Protein AF-A0A8T4N400-F1 (afdb_monomer_lite)

pLDDT: mean 84.44, std 14.69, range [33.97, 97.5]

Structure (mmCIF, N/CA/C/O back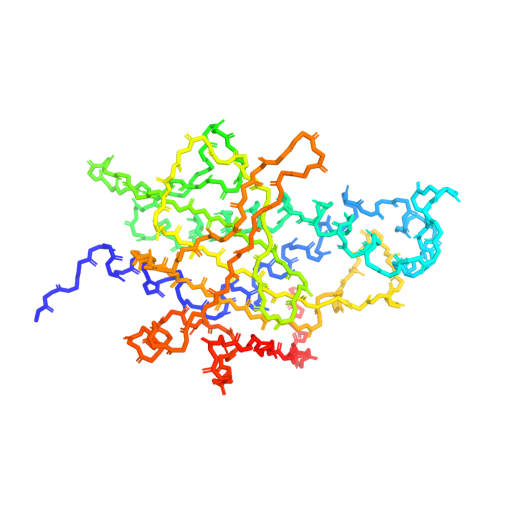bone):
data_AF-A0A8T4N400-F1
#
_entry.id   AF-A0A8T4N400-F1
#
loop_
_atom_site.group_PDB
_atom_site.id
_atom_site.type_symbol
_atom_site.label_atom_id
_atom_site.label_alt_id
_atom_site.label_comp_id
_atom_site.label_asym_id
_atom_site.label_entity_id
_atom_site.label_seq_id
_atom_site.pdbx_PDB_ins_code
_atom_site.Cartn_x
_atom_site.Cartn_y
_atom_site.Cartn_z
_atom_site.occupancy
_atom_site.B_iso_or_equiv
_atom_site.auth_seq_id
_atom_site.auth_comp_id
_atom_site.auth_asym_id
_atom_site.auth_atom_id
_atom_site.pdbx_PDB_model_num
ATOM 1 N N . MET A 1 1 ? -26.231 6.064 17.510 1.00 55.56 1 MET A N 1
ATOM 2 C CA . MET A 1 1 ? -24.873 6.508 17.914 1.00 55.56 1 MET A CA 1
ATOM 3 C C . MET A 1 1 ? -24.316 7.445 16.849 1.00 55.56 1 MET A C 1
ATOM 5 O O . MET A 1 1 ? -24.427 7.110 15.677 1.00 55.56 1 MET A O 1
ATOM 9 N N . LYS A 1 2 ? -23.764 8.610 17.221 1.00 72.75 2 LYS A N 1
ATOM 10 C CA . LYS A 1 2 ? -23.103 9.525 16.269 1.00 72.75 2 LYS A CA 1
ATOM 11 C C . LYS A 1 2 ? -21.722 8.969 15.896 1.00 72.75 2 LYS A C 1
ATOM 13 O O . LYS A 1 2 ? -20.960 8.605 16.785 1.00 72.75 2 LYS A O 1
ATOM 18 N N . THR A 1 3 ? -21.403 8.911 14.604 1.00 85.12 3 THR A N 1
ATOM 19 C CA . THR A 1 3 ? -20.089 8.470 14.105 1.00 85.12 3 THR A CA 1
ATOM 20 C C . THR A 1 3 ? -18.994 9.456 14.517 1.00 85.12 3 THR A C 1
ATOM 22 O O . THR A 1 3 ? -19.112 10.654 14.247 1.00 85.12 3 THR A O 1
ATOM 25 N N . THR A 1 4 ? -17.920 8.966 15.139 1.00 93.56 4 THR A N 1
ATOM 26 C CA . THR A 1 4 ? -16.773 9.790 15.551 1.00 93.56 4 THR A CA 1
ATOM 27 C C . THR A 1 4 ? -15.924 10.214 14.350 1.00 93.56 4 THR A C 1
ATOM 29 O O . THR A 1 4 ? -15.965 9.593 13.286 1.00 93.56 4 THR A O 1
ATOM 32 N N . LEU A 1 5 ? -15.111 11.264 14.504 1.00 94.62 5 LEU A N 1
ATOM 33 C CA . LEU A 1 5 ? -14.194 11.698 13.445 1.00 94.62 5 LEU A CA 1
ATOM 34 C C . LEU A 1 5 ? -13.166 10.606 13.094 1.00 94.62 5 LEU A C 1
ATOM 36 O O . LEU A 1 5 ? -12.948 10.349 11.913 1.00 94.62 5 LEU A O 1
ATOM 40 N N . LYS A 1 6 ? -12.634 9.882 14.094 1.00 93.38 6 LYS A N 1
ATOM 41 C CA . LYS A 1 6 ? -11.774 8.697 13.887 1.00 93.38 6 LYS A CA 1
ATOM 42 C C . LYS A 1 6 ? -12.460 7.648 13.007 1.00 93.38 6 LYS A C 1
ATOM 44 O O . LYS A 1 6 ? -11.849 7.136 12.075 1.00 93.38 6 LYS A O 1
ATOM 49 N N . GLN A 1 7 ? -13.739 7.359 13.253 1.00 93.75 7 GLN A N 1
ATOM 50 C CA . GLN A 1 7 ? -14.499 6.413 12.431 1.00 93.75 7 GLN A CA 1
ATOM 51 C C . GLN A 1 7 ? -14.678 6.912 10.991 1.00 93.75 7 GLN A C 1
ATOM 53 O O . GLN A 1 7 ? -14.525 6.125 10.062 1.00 93.75 7 GLN A O 1
ATOM 58 N N . LYS A 1 8 ? -14.946 8.209 10.785 1.00 95.81 8 LYS A N 1
ATOM 59 C CA . LYS A 1 8 ? -15.040 8.797 9.436 1.00 95.81 8 LYS A CA 1
ATOM 60 C C . LYS A 1 8 ? -13.713 8.708 8.678 1.00 95.81 8 LYS A C 1
ATOM 62 O O . LYS A 1 8 ? -13.717 8.330 7.513 1.00 95.81 8 LYS A O 1
ATOM 67 N N . VAL A 1 9 ? -12.591 8.990 9.344 1.00 96.38 9 VAL A N 1
ATOM 68 C CA . VAL A 1 9 ? -11.245 8.825 8.771 1.00 96.38 9 VAL A CA 1
ATOM 69 C C . VAL A 1 9 ? -11.012 7.377 8.339 1.00 96.38 9 VAL A C 1
ATOM 71 O O . VAL A 1 9 ? -10.641 7.137 7.195 1.00 96.38 9 VAL A O 1
ATOM 74 N N . LEU A 1 10 ? -11.299 6.404 9.210 1.00 95.50 10 LEU A N 1
ATOM 75 C CA . LEU A 1 10 ? -11.146 4.983 8.882 1.00 95.50 10 LEU A CA 1
ATOM 76 C C . LEU A 1 10 ? -12.019 4.551 7.698 1.00 95.50 10 LEU A C 1
ATOM 78 O O . LEU A 1 10 ? -11.579 3.733 6.897 1.00 95.50 10 LEU A O 1
ATOM 82 N N . VAL A 1 11 ? -13.238 5.086 7.572 1.00 95.38 11 VAL A N 1
ATOM 83 C CA . VAL A 1 11 ? -14.109 4.821 6.414 1.00 95.38 11 VAL A CA 1
ATOM 84 C C . VAL A 1 11 ? -13.458 5.305 5.122 1.00 95.38 11 VAL A C 1
ATOM 86 O O . VAL A 1 11 ? -13.447 4.565 4.145 1.00 95.38 11 VAL A O 1
ATOM 89 N N . GLU A 1 12 ? -12.884 6.508 5.115 1.00 96.25 12 GLU A N 1
ATOM 90 C CA . GLU A 1 12 ? -12.183 7.047 3.945 1.00 96.25 12 GLU A CA 1
ATOM 91 C C . GLU A 1 12 ? -10.924 6.243 3.609 1.00 96.25 12 GLU A C 1
ATOM 93 O O . GLU A 1 12 ? -10.731 5.858 2.461 1.00 96.25 12 GLU A O 1
ATOM 98 N N . MET A 1 13 ? -10.113 5.903 4.613 1.00 96.44 13 MET A N 1
ATOM 99 C CA . MET A 1 13 ? -8.928 5.062 4.421 1.00 96.44 13 MET A CA 1
ATOM 100 C C . MET A 1 13 ? -9.282 3.660 3.921 1.00 96.44 13 MET A C 1
ATOM 102 O O . MET A 1 13 ? -8.476 3.029 3.259 1.00 96.44 13 MET A O 1
ATOM 106 N N . ARG A 1 14 ? -10.479 3.142 4.218 1.00 96.88 14 ARG A N 1
ATOM 107 C CA . ARG A 1 14 ? -10.922 1.796 3.815 1.00 96.88 14 ARG A CA 1
ATOM 108 C C . ARG A 1 14 ? -11.652 1.759 2.475 1.00 96.88 14 ARG A C 1
ATOM 110 O O . ARG A 1 14 ? -12.257 0.740 2.148 1.00 96.88 14 ARG A O 1
ATOM 117 N N . LYS A 1 15 ? -11.592 2.830 1.688 1.00 96.06 15 LYS A N 1
ATOM 118 C CA . LYS A 1 15 ? -12.165 2.877 0.342 1.00 96.06 15 LYS A CA 1
ATOM 119 C C . LYS A 1 15 ? -11.293 2.124 -0.666 1.00 96.06 15 LYS A C 1
ATOM 121 O O . LYS A 1 15 ? -10.150 2.521 -0.896 1.00 96.06 15 LYS A O 1
ATOM 126 N N . PRO A 1 16 ? -11.787 1.054 -1.314 1.00 95.69 16 PRO A N 1
ATOM 127 C CA . PRO A 1 16 ? -10.996 0.311 -2.296 1.00 95.69 16 PRO A CA 1
ATOM 128 C C . PRO A 1 16 ? -10.539 1.156 -3.497 1.00 95.69 16 PRO A C 1
ATOM 130 O O . PRO A 1 16 ? -9.479 0.897 -4.071 1.00 95.69 16 PRO A O 1
ATOM 133 N N . GLU A 1 17 ? -11.316 2.160 -3.896 1.00 94.69 17 GLU A N 1
ATOM 134 C CA . GLU A 1 17 ? -11.032 3.057 -5.019 1.00 94.69 17 GLU A CA 1
ATOM 135 C C . GLU A 1 17 ? -9.792 3.931 -4.791 1.00 94.69 17 GLU A C 1
ATOM 137 O O . GLU A 1 17 ? -9.034 4.148 -5.741 1.00 94.69 17 GLU A O 1
ATOM 142 N N . VAL A 1 18 ? -9.521 4.328 -3.539 1.00 95.88 18 VAL A N 1
ATOM 143 C CA . VAL A 1 18 ? -8.305 5.064 -3.150 1.00 95.88 18 VAL A CA 1
ATOM 144 C C . VAL A 1 18 ? -7.074 4.301 -3.626 1.00 95.88 18 VAL A C 1
ATOM 146 O O . VAL A 1 18 ? -6.203 4.850 -4.294 1.00 95.88 18 VAL A O 1
ATOM 149 N N . TYR A 1 19 ? -7.028 2.995 -3.373 1.00 96.69 19 TYR A N 1
ATOM 150 C CA . TYR A 1 19 ? -5.856 2.198 -3.715 1.00 96.69 19 TYR A CA 1
ATOM 151 C C . TYR A 1 19 ? -5.879 1.678 -5.152 1.00 96.69 19 TYR A C 1
ATOM 153 O O . TYR A 1 19 ? -4.885 1.786 -5.867 1.00 96.69 19 TYR A O 1
ATOM 161 N N . THR A 1 20 ? -7.005 1.101 -5.589 1.00 93.50 20 THR A N 1
ATOM 162 C CA . THR A 1 20 ? -7.095 0.439 -6.905 1.00 93.50 20 THR A CA 1
ATOM 163 C C . THR A 1 20 ? -6.998 1.404 -8.080 1.00 93.50 20 THR A C 1
ATOM 165 O O . THR A 1 20 ? -6.569 0.991 -9.160 1.00 93.50 20 THR A O 1
ATOM 168 N N . ARG A 1 21 ? -7.388 2.669 -7.883 1.00 90.69 21 ARG A N 1
ATOM 169 C CA . ARG A 1 21 ? -7.365 3.694 -8.924 1.00 90.69 21 ARG A CA 1
ATOM 170 C C . ARG A 1 21 ? -6.292 4.736 -8.661 1.00 90.69 21 ARG A C 1
ATOM 172 O O . ARG A 1 21 ? -5.504 5.006 -9.552 1.00 90.69 21 ARG A O 1
ATOM 179 N N . GLU A 1 22 ? -6.250 5.332 -7.478 1.00 95.69 22 GLU A N 1
ATOM 180 C CA . GLU A 1 22 ? -5.460 6.553 -7.279 1.00 95.69 22 GLU A CA 1
ATOM 181 C C . GLU A 1 22 ? -4.017 6.244 -6.868 1.00 95.69 22 GLU A C 1
ATOM 183 O O . GLU A 1 22 ? -3.096 6.647 -7.579 1.00 95.69 22 GLU A O 1
ATOM 188 N N . VAL A 1 23 ? -3.808 5.435 -5.823 1.00 96.75 23 VAL A N 1
ATOM 189 C CA . VAL A 1 23 ? -2.459 5.033 -5.377 1.00 96.75 23 VAL A CA 1
ATOM 190 C C . VAL A 1 23 ? -1.723 4.254 -6.470 1.00 96.75 23 VAL A C 1
ATOM 192 O O . VAL A 1 23 ? -0.591 4.599 -6.796 1.00 96.75 23 VAL A O 1
ATOM 195 N N . ILE A 1 24 ? -2.350 3.248 -7.100 1.00 95.25 24 ILE A N 1
ATOM 196 C CA . ILE A 1 24 ? -1.692 2.511 -8.196 1.00 95.25 24 ILE A CA 1
ATOM 197 C C . ILE A 1 24 ? -1.300 3.455 -9.340 1.00 95.25 24 ILE A C 1
ATOM 199 O O . ILE A 1 24 ? -0.173 3.380 -9.824 1.00 95.25 24 ILE A O 1
ATOM 203 N N . ASN A 1 25 ? -2.197 4.347 -9.779 1.00 93.88 25 ASN A N 1
ATOM 204 C CA . ASN A 1 25 ? -1.877 5.263 -10.876 1.00 93.88 25 ASN A CA 1
ATOM 205 C C . ASN A 1 25 ? -0.740 6.219 -10.497 1.00 93.88 25 ASN A C 1
ATOM 207 O O . ASN A 1 25 ? 0.098 6.529 -11.342 1.00 93.88 25 ASN A O 1
ATOM 211 N N . TYR A 1 26 ? -0.695 6.670 -9.241 1.00 95.06 26 TYR A N 1
ATOM 212 C CA . TYR A 1 26 ? 0.402 7.478 -8.722 1.00 95.06 26 TYR A CA 1
ATOM 213 C C . TYR A 1 26 ? 1.734 6.725 -8.822 1.00 95.06 26 TYR A C 1
ATOM 215 O O . TYR A 1 26 ? 2.701 7.282 -9.344 1.00 95.06 26 TYR A O 1
ATOM 223 N N . VAL A 1 27 ? 1.771 5.471 -8.357 1.00 95.25 27 VAL A N 1
ATOM 224 C CA . VAL A 1 27 ? 2.966 4.613 -8.390 1.00 95.25 27 VAL A CA 1
ATOM 225 C C . VAL A 1 27 ? 3.412 4.369 -9.831 1.00 95.25 27 VAL A C 1
ATOM 227 O O . VAL A 1 27 ? 4.567 4.615 -10.163 1.00 95.25 27 VAL A O 1
ATOM 230 N N . GLU A 1 28 ? 2.505 3.952 -10.717 1.00 94.88 28 GLU A N 1
ATOM 231 C CA . GLU A 1 28 ? 2.842 3.614 -12.107 1.00 94.88 28 GLU A CA 1
ATOM 232 C C . GLU A 1 28 ? 3.367 4.809 -12.908 1.00 94.88 28 GLU A C 1
ATOM 234 O O . GLU A 1 28 ? 4.318 4.667 -13.678 1.00 94.88 28 GLU A O 1
ATOM 239 N N . ARG A 1 29 ? 2.798 6.004 -12.699 1.00 94.12 29 ARG A N 1
ATOM 240 C CA . ARG A 1 29 ? 3.277 7.246 -13.333 1.00 94.12 29 ARG A CA 1
ATOM 241 C C . ARG A 1 29 ? 4.685 7.635 -12.889 1.00 94.12 29 ARG A C 1
ATOM 243 O O . ARG A 1 29 ? 5.367 8.353 -13.610 1.00 94.12 29 ARG A O 1
ATOM 250 N N . ARG A 1 30 ? 5.117 7.173 -11.715 1.00 94.06 30 ARG A N 1
ATOM 251 C CA . ARG A 1 30 ? 6.403 7.524 -11.099 1.00 94.06 30 ARG A CA 1
ATOM 252 C C . ARG A 1 30 ? 7.442 6.410 -11.147 1.00 94.06 30 ARG A C 1
ATOM 254 O O . ARG A 1 30 ? 8.562 6.614 -10.691 1.00 94.06 30 ARG A O 1
ATOM 261 N N . LEU A 1 31 ? 7.126 5.279 -11.779 1.00 94.00 31 LEU A N 1
ATOM 262 C CA . LEU A 1 31 ? 8.103 4.224 -12.055 1.00 94.00 31 LEU A CA 1
ATOM 263 C C . LEU A 1 31 ? 9.394 4.724 -12.725 1.00 94.00 31 LEU A C 1
ATOM 265 O O . LEU A 1 31 ? 10.446 4.206 -12.354 1.00 94.00 31 LEU A O 1
ATOM 269 N N . PRO A 1 32 ? 9.384 5.734 -13.623 1.00 94.12 32 PRO A N 1
ATOM 270 C CA . PRO A 1 32 ? 10.624 6.240 -14.205 1.00 94.12 32 PRO A CA 1
ATOM 271 C C . PRO A 1 32 ? 11.618 6.831 -13.197 1.00 94.12 32 PRO A C 1
ATOM 273 O O . PRO A 1 32 ? 12.816 6.769 -13.446 1.00 94.12 32 PRO A O 1
ATOM 276 N N . TYR A 1 33 ? 11.165 7.342 -12.045 1.00 90.75 33 TYR A N 1
ATOM 277 C CA . TYR A 1 33 ? 12.075 7.830 -10.997 1.00 90.75 33 TYR A CA 1
ATOM 278 C C . TYR A 1 33 ? 12.870 6.699 -10.341 1.00 90.75 33 TYR A C 1
ATOM 280 O O . TYR A 1 33 ? 13.987 6.903 -9.881 1.00 90.75 33 TYR A O 1
ATOM 288 N N . VAL A 1 34 ? 12.300 5.495 -10.320 1.00 89.62 34 VAL A N 1
ATOM 289 C CA . VAL A 1 34 ? 12.902 4.323 -9.680 1.00 89.62 34 VAL A CA 1
ATOM 290 C C . VAL A 1 34 ? 13.644 3.442 -10.683 1.00 89.62 34 VAL A C 1
ATOM 292 O O . VAL A 1 34 ? 14.704 2.896 -10.375 1.00 89.62 34 VAL A O 1
ATOM 295 N N . PHE A 1 35 ? 13.098 3.316 -11.890 1.00 91.25 35 PHE A N 1
ATOM 296 C CA . PHE A 1 35 ? 13.580 2.437 -12.952 1.00 91.25 35 PHE A CA 1
ATOM 297 C C . PHE A 1 35 ? 13.989 3.226 -14.202 1.00 91.25 35 PHE A C 1
ATOM 299 O O . PHE A 1 35 ? 13.743 2.785 -15.324 1.00 91.25 35 PHE A O 1
ATOM 306 N N . GLY A 1 36 ? 14.616 4.393 -14.021 1.00 91.69 36 GLY A N 1
ATOM 307 C CA . GLY A 1 36 ? 14.990 5.296 -15.116 1.00 91.69 36 GLY A CA 1
ATOM 308 C C . GLY A 1 36 ? 15.838 4.624 -16.196 1.00 91.69 36 GLY A C 1
ATOM 309 O O . GLY A 1 36 ? 15.509 4.721 -17.373 1.00 91.69 36 GLY A O 1
ATOM 310 N N . VAL A 1 37 ? 16.846 3.838 -15.802 1.00 90.81 37 VAL A N 1
ATOM 311 C CA . VAL A 1 37 ? 17.689 3.074 -16.744 1.00 90.81 37 VAL A CA 1
ATOM 312 C C . VAL A 1 37 ? 16.866 2.065 -17.549 1.00 90.81 37 VAL A C 1
ATOM 314 O O . VAL A 1 37 ? 17.030 1.951 -18.760 1.00 90.81 37 VAL A O 1
ATOM 317 N N . ALA A 1 38 ? 15.941 1.348 -16.902 1.00 92.12 38 ALA A N 1
ATOM 318 C CA . ALA A 1 38 ? 15.071 0.416 -17.613 1.00 92.12 38 ALA A CA 1
ATOM 319 C C . ALA A 1 38 ? 14.130 1.153 -18.582 1.00 92.12 38 ALA A C 1
ATOM 321 O O . ALA A 1 38 ? 13.887 0.662 -19.679 1.00 92.12 38 ALA A O 1
ATOM 322 N N . CYS A 1 39 ? 13.653 2.348 -18.214 1.00 94.44 39 CYS A N 1
ATOM 323 C CA . CYS A 1 39 ? 12.832 3.193 -19.083 1.00 94.44 39 CYS A CA 1
ATOM 324 C C . CYS A 1 39 ? 13.611 3.716 -20.297 1.00 94.44 39 CYS A C 1
ATOM 326 O O . CYS A 1 39 ? 13.074 3.736 -21.402 1.00 94.44 39 CYS A O 1
ATOM 328 N N . GLU A 1 40 ? 14.867 4.118 -20.105 1.00 94.94 40 GLU A N 1
ATOM 329 C CA . GLU A 1 40 ? 15.754 4.591 -21.171 1.00 94.94 40 GLU A CA 1
ATOM 330 C C . GLU A 1 40 ? 16.057 3.490 -22.185 1.00 94.94 40 GLU A C 1
ATOM 332 O O . GLU A 1 40 ? 15.998 3.712 -23.393 1.00 94.94 40 GLU A O 1
ATOM 337 N N . LYS A 1 41 ? 16.338 2.280 -21.698 1.00 94.12 41 LYS A N 1
ATOM 338 C CA . LYS A 1 41 ? 16.682 1.133 -22.544 1.00 94.12 41 LYS A CA 1
ATOM 339 C C . LYS A 1 41 ? 15.467 0.360 -23.061 1.00 94.12 41 LYS A C 1
ATOM 341 O O . LYS A 1 41 ? 15.640 -0.626 -23.774 1.00 94.12 41 LYS A O 1
ATOM 346 N N . ASN A 1 42 ? 14.249 0.790 -22.719 1.00 95.06 42 ASN A N 1
ATOM 347 C CA . ASN A 1 42 ? 13.008 0.067 -22.998 1.00 95.06 42 ASN A CA 1
ATOM 348 C C . ASN A 1 42 ? 13.099 -1.411 -22.569 1.00 95.06 42 ASN A C 1
ATOM 350 O O . ASN A 1 42 ? 12.823 -2.345 -23.333 1.00 95.06 42 ASN A O 1
ATOM 354 N N . TRP A 1 43 ? 13.564 -1.618 -21.340 1.00 94.44 43 TRP A N 1
ATOM 355 C CA . TRP A 1 43 ? 13.729 -2.919 -20.710 1.00 94.44 43 TRP A CA 1
ATOM 356 C C . TRP A 1 43 ? 12.560 -3.236 -19.787 1.00 94.44 43 TRP A C 1
ATOM 358 O O . TRP A 1 43 ? 11.923 -2.365 -19.193 1.00 94.44 43 TRP A O 1
ATOM 368 N N . SER A 1 44 ? 12.283 -4.524 -19.667 1.00 93.06 44 SER A N 1
ATOM 369 C CA . SER A 1 44 ? 11.459 -5.082 -18.611 1.00 93.06 44 SER A CA 1
ATOM 370 C C . SER A 1 44 ? 12.280 -5.311 -17.346 1.00 93.06 44 SER A C 1
ATOM 372 O O . SER A 1 44 ? 13.509 -5.305 -17.363 1.00 93.06 44 SER A O 1
ATOM 374 N N . ILE A 1 45 ? 11.604 -5.569 -16.230 1.00 88.56 45 ILE A N 1
ATOM 375 C CA . ILE A 1 45 ? 12.273 -5.896 -14.963 1.00 88.56 45 ILE A CA 1
ATOM 376 C C . ILE A 1 45 ? 13.090 -7.190 -15.061 1.00 88.56 45 ILE A C 1
ATOM 378 O O . ILE A 1 45 ? 14.092 -7.326 -14.368 1.00 88.56 45 ILE A O 1
ATOM 382 N N . ASN A 1 46 ? 12.677 -8.143 -15.901 1.00 87.19 46 ASN A N 1
ATOM 383 C CA . ASN A 1 46 ? 13.455 -9.362 -16.124 1.00 87.19 46 ASN A CA 1
ATOM 384 C C . ASN A 1 46 ? 14.753 -9.104 -16.905 1.00 87.19 46 ASN A C 1
ATOM 386 O O . ASN A 1 46 ? 15.737 -9.801 -16.674 1.00 87.19 46 ASN A O 1
ATOM 390 N N . GLU A 1 47 ? 14.764 -8.103 -17.787 1.00 87.69 47 GLU A N 1
ATOM 391 C CA . GLU A 1 47 ? 15.952 -7.695 -18.554 1.00 87.69 47 GLU A CA 1
ATOM 392 C C . GLU A 1 47 ? 16.834 -6.711 -17.783 1.00 87.69 47 GLU A C 1
ATOM 394 O O . GLU A 1 47 ? 18.029 -6.608 -18.039 1.00 87.69 47 GLU A O 1
ATOM 399 N N . TRP A 1 48 ? 16.257 -5.985 -16.827 1.00 84.81 48 TRP A N 1
ATOM 400 C CA . TRP A 1 48 ? 16.989 -5.046 -15.999 1.00 84.81 48 TRP A CA 1
ATOM 401 C C . TRP A 1 48 ? 17.915 -5.787 -15.024 1.00 84.81 48 TRP A C 1
ATOM 403 O O . TRP A 1 48 ? 17.470 -6.444 -14.079 1.00 84.81 48 TRP A O 1
ATOM 413 N N . GLN A 1 49 ? 19.221 -5.658 -15.259 1.00 75.06 49 GLN A N 1
ATOM 414 C CA . GLN A 1 49 ? 20.276 -6.153 -14.380 1.00 75.06 49 GLN A CA 1
ATOM 415 C C . GLN A 1 49 ? 20.933 -4.965 -13.664 1.00 75.06 49 GLN A C 1
ATOM 417 O O . GLN A 1 49 ? 21.664 -4.204 -14.295 1.00 75.06 49 GLN A O 1
ATOM 422 N N . PRO A 1 50 ? 20.642 -4.751 -12.370 1.00 67.62 50 PRO A N 1
ATOM 423 C CA . PRO A 1 50 ? 21.187 -3.616 -11.631 1.00 67.62 50 PRO A CA 1
ATOM 424 C C . PRO A 1 50 ? 22.683 -3.756 -11.327 1.00 67.62 50 PRO A C 1
ATOM 426 O O . PRO A 1 50 ? 23.337 -2.739 -11.125 1.00 67.62 50 PRO A O 1
ATOM 429 N N . ASP A 1 51 ? 23.205 -4.985 -11.289 1.00 62.16 51 ASP A N 1
ATOM 430 C CA . ASP A 1 51 ? 24.619 -5.299 -11.077 1.00 62.16 51 ASP A CA 1
ATOM 431 C C . ASP A 1 51 ? 24.909 -6.719 -11.616 1.00 62.16 51 ASP A C 1
ATOM 433 O O . ASP A 1 51 ? 24.071 -7.617 -11.499 1.00 62.16 51 ASP A O 1
ATOM 437 N N . LEU A 1 52 ? 26.090 -6.901 -12.216 1.00 58.03 52 LEU A N 1
ATOM 438 C CA . LEU A 1 52 ? 26.623 -8.153 -12.766 1.00 58.03 52 LEU A CA 1
ATOM 439 C C . LEU A 1 52 ? 26.751 -9.267 -11.708 1.00 58.03 52 LEU A C 1
ATOM 441 O O . LEU A 1 52 ? 26.773 -10.445 -12.057 1.00 58.03 52 LEU A O 1
ATOM 445 N N . THR A 1 53 ? 26.836 -8.908 -10.422 1.00 56.28 53 THR A N 1
ATOM 446 C CA . THR A 1 53 ? 26.973 -9.854 -9.298 1.00 56.28 53 THR A CA 1
ATOM 447 C C . THR A 1 53 ? 25.643 -10.433 -8.808 1.00 56.28 53 THR A C 1
ATOM 449 O O . THR A 1 53 ? 25.619 -11.492 -8.173 1.00 56.28 53 THR A O 1
ATOM 452 N N . PHE A 1 54 ? 24.518 -9.789 -9.134 1.00 56.31 54 PHE A N 1
ATOM 453 C CA . PHE A 1 54 ? 23.181 -10.312 -8.866 1.00 56.31 54 PHE A CA 1
ATOM 454 C C . PHE A 1 54 ? 22.863 -11.362 -9.927 1.00 56.31 54 PHE A C 1
ATOM 456 O O . PHE A 1 54 ? 22.162 -11.091 -10.904 1.00 56.31 54 PHE A O 1
ATOM 463 N N . GLY A 1 55 ? 23.387 -12.576 -9.739 1.00 51.50 55 GLY A N 1
ATOM 464 C CA . GLY A 1 55 ? 22.997 -13.736 -10.537 1.00 51.50 55 GLY A CA 1
ATOM 465 C C . GLY A 1 55 ? 21.469 -13.880 -10.618 1.00 51.50 55 GLY A C 1
ATOM 466 O O . GLY A 1 55 ? 20.721 -13.226 -9.890 1.00 51.50 55 GLY A O 1
ATOM 467 N N . ASP A 1 56 ? 20.969 -14.754 -11.492 1.00 57.03 56 ASP A N 1
ATOM 468 C CA . ASP A 1 56 ? 19.542 -14.882 -11.853 1.00 57.03 56 ASP A CA 1
ATOM 469 C C . ASP A 1 56 ? 18.563 -15.317 -10.730 1.00 57.03 56 ASP A C 1
ATOM 471 O O . ASP A 1 56 ? 17.448 -15.792 -10.962 1.00 57.03 56 ASP A O 1
ATOM 475 N N . GLN A 1 57 ? 18.921 -15.105 -9.468 1.00 65.94 57 GLN A N 1
ATOM 476 C CA . GLN A 1 57 ? 18.116 -15.382 -8.297 1.00 65.94 57 GLN A CA 1
ATOM 477 C C . GLN A 1 57 ? 16.913 -14.431 -8.201 1.00 65.94 57 GLN A C 1
ATOM 479 O O . GLN A 1 57 ? 16.964 -13.319 -7.666 1.00 65.94 57 GLN A O 1
ATOM 484 N N . LYS A 1 58 ? 15.761 -14.930 -8.656 1.00 67.94 58 LYS A N 1
ATOM 485 C CA . LYS A 1 58 ? 14.438 -14.288 -8.557 1.00 67.94 58 LYS A CA 1
ATOM 486 C C . LYS A 1 58 ? 14.135 -13.702 -7.167 1.00 67.94 58 LYS A C 1
ATOM 488 O O . LYS A 1 58 ? 13.493 -12.653 -7.079 1.00 67.94 58 LYS A O 1
ATOM 493 N N . GLY A 1 59 ? 14.585 -14.356 -6.092 1.00 67.25 59 GLY A N 1
ATOM 494 C CA . GLY A 1 59 ? 14.404 -13.895 -4.710 1.00 67.25 59 GLY A CA 1
ATOM 495 C C . GLY A 1 59 ? 15.082 -12.550 -4.436 1.00 67.25 59 GLY A C 1
ATOM 496 O O . GLY A 1 59 ? 14.410 -11.600 -4.039 1.00 67.25 59 GLY A O 1
ATOM 497 N N . GLN A 1 60 ? 16.376 -12.432 -4.745 1.00 67.19 60 GLN A N 1
ATOM 498 C CA . GLN A 1 60 ? 17.150 -11.200 -4.553 1.00 67.19 60 GLN A CA 1
ATOM 499 C C . GLN A 1 60 ? 16.607 -10.048 -5.406 1.00 67.19 60 GLN A C 1
ATOM 501 O O . GLN A 1 60 ? 16.386 -8.950 -4.892 1.00 67.19 60 GLN A O 1
ATOM 506 N N . LYS A 1 61 ? 16.264 -10.319 -6.678 1.00 72.38 61 LYS A N 1
ATOM 507 C CA . LYS A 1 61 ? 15.605 -9.332 -7.552 1.00 72.38 61 LYS A CA 1
ATOM 508 C C . LYS A 1 61 ? 14.290 -8.826 -6.932 1.00 72.38 61 LYS A C 1
ATOM 510 O O . LYS A 1 61 ? 14.003 -7.637 -6.981 1.00 72.38 61 LYS A O 1
ATOM 515 N N . THR A 1 62 ? 13.496 -9.700 -6.306 1.00 76.06 62 THR A N 1
ATOM 516 C CA . THR A 1 62 ? 12.219 -9.323 -5.658 1.00 76.06 62 THR A CA 1
ATOM 517 C C . THR A 1 62 ? 12.412 -8.407 -4.452 1.00 76.06 62 THR A C 1
ATOM 519 O O . THR A 1 62 ? 11.672 -7.431 -4.309 1.00 76.06 62 THR A O 1
ATOM 522 N N . VAL A 1 63 ? 13.404 -8.692 -3.607 1.00 75.00 63 VAL A N 1
ATOM 523 C CA . VAL A 1 63 ? 13.746 -7.835 -2.463 1.00 75.00 63 VAL A CA 1
ATOM 524 C C . VAL A 1 63 ? 14.191 -6.462 -2.955 1.00 75.00 63 VAL A C 1
ATOM 526 O O . VAL A 1 63 ? 13.638 -5.455 -2.520 1.00 75.00 63 VAL A O 1
ATOM 529 N N . LEU A 1 64 ? 15.100 -6.417 -3.932 1.00 77.31 64 LEU A N 1
ATOM 530 C CA . LEU A 1 64 ? 15.606 -5.164 -4.490 1.00 77.31 64 LEU A CA 1
ATOM 531 C C . LEU A 1 64 ? 14.496 -4.295 -5.093 1.00 77.31 64 LEU A C 1
ATOM 533 O O . LEU A 1 64 ? 14.455 -3.095 -4.841 1.00 77.31 64 LEU A O 1
ATOM 537 N N . ILE A 1 65 ? 13.583 -4.891 -5.865 1.00 81.81 65 ILE A N 1
ATOM 538 C CA . ILE A 1 65 ? 12.426 -4.180 -6.429 1.00 81.81 65 ILE A CA 1
ATOM 539 C C . ILE A 1 65 ? 11.542 -3.632 -5.308 1.00 81.81 65 ILE A C 1
ATOM 541 O O . ILE A 1 65 ? 11.107 -2.489 -5.379 1.00 81.81 65 ILE A O 1
ATOM 545 N N . THR A 1 66 ? 11.285 -4.436 -4.274 1.00 80.81 66 THR A N 1
ATOM 546 C CA . THR A 1 66 ? 10.436 -4.028 -3.148 1.00 80.81 66 THR A CA 1
ATOM 547 C C . THR A 1 66 ? 11.035 -2.832 -2.415 1.0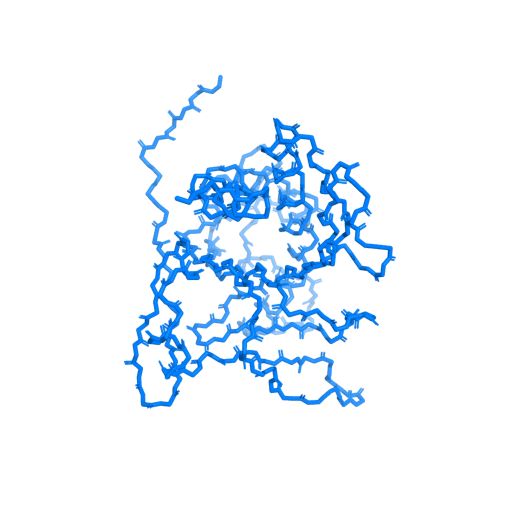0 80.81 66 THR A C 1
ATOM 549 O O . THR A 1 66 ? 10.314 -1.872 -2.172 1.00 80.81 66 THR A O 1
ATOM 552 N N . VAL A 1 67 ? 12.345 -2.851 -2.142 1.00 78.38 67 VAL A N 1
ATOM 553 C CA . VAL A 1 67 ? 13.062 -1.710 -1.554 1.00 78.38 67 VAL A CA 1
ATOM 554 C C . VAL A 1 67 ? 12.984 -0.505 -2.489 1.00 78.38 67 VAL A C 1
ATOM 556 O O . VAL A 1 67 ? 12.526 0.557 -2.107 1.00 78.38 67 VAL A O 1
ATOM 559 N N . ARG A 1 68 ? 13.320 -0.653 -3.765 1.00 82.50 68 ARG A N 1
ATOM 560 C CA . ARG A 1 68 ? 13.286 0.476 -4.704 1.00 82.50 68 ARG A CA 1
ATOM 561 C C . ARG A 1 68 ? 11.907 1.121 -4.875 1.00 82.50 68 ARG A C 1
ATOM 563 O O . ARG A 1 68 ? 11.822 2.289 -5.228 1.00 82.50 68 ARG A O 1
ATOM 570 N N . MET A 1 69 ? 10.834 0.372 -4.644 1.00 87.12 69 MET A N 1
ATOM 571 C CA . MET A 1 69 ? 9.464 0.866 -4.752 1.00 87.12 69 MET A CA 1
ATOM 572 C C . MET A 1 69 ? 8.862 1.352 -3.429 1.00 87.12 69 MET A C 1
ATOM 574 O O . MET A 1 69 ? 7.741 1.861 -3.468 1.00 87.12 69 MET A O 1
ATOM 578 N N . PHE A 1 70 ? 9.534 1.177 -2.284 1.00 85.69 70 PHE A N 1
ATOM 579 C CA . PHE A 1 70 ? 8.926 1.452 -0.977 1.00 85.69 70 PHE A CA 1
ATOM 580 C C . PHE A 1 70 ? 8.518 2.933 -0.868 1.00 85.69 70 PHE A C 1
ATOM 582 O O . PHE A 1 70 ? 7.336 3.213 -0.671 1.00 85.69 70 PHE A O 1
ATOM 589 N N . ASP A 1 71 ? 9.441 3.854 -1.170 1.00 84.50 71 ASP A N 1
ATOM 590 C CA . ASP A 1 71 ? 9.206 5.305 -1.126 1.00 84.50 71 ASP A CA 1
ATOM 591 C C . ASP A 1 71 ? 8.056 5.735 -2.043 1.00 84.50 71 ASP A C 1
ATOM 593 O O . ASP A 1 71 ? 7.265 6.615 -1.702 1.00 84.50 71 ASP A O 1
ATOM 597 N N . LEU A 1 72 ? 7.930 5.100 -3.218 1.00 90.19 72 LEU A N 1
AT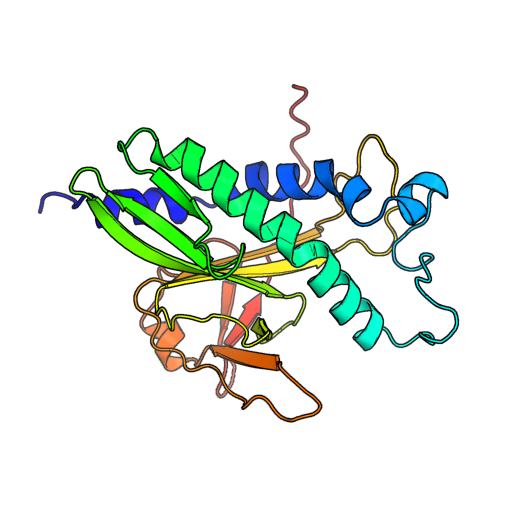OM 598 C CA . LEU A 1 72 ? 6.858 5.409 -4.165 1.00 90.19 72 LEU A CA 1
ATOM 599 C C . LEU A 1 72 ? 5.488 5.042 -3.607 1.00 90.19 72 LEU A C 1
ATOM 601 O O . LEU A 1 72 ? 4.541 5.807 -3.773 1.00 90.19 72 LEU A O 1
ATOM 605 N N . TRP A 1 73 ? 5.365 3.866 -2.992 1.00 92.69 73 TRP A N 1
ATOM 606 C CA . TRP A 1 73 ? 4.112 3.438 -2.378 1.00 92.69 73 TRP A CA 1
ATOM 607 C C . TRP A 1 73 ? 3.754 4.306 -1.179 1.00 92.69 73 TRP A C 1
ATOM 609 O O . TRP A 1 73 ? 2.598 4.704 -1.050 1.00 92.69 73 TRP A O 1
ATOM 619 N N . GLU A 1 74 ? 4.727 4.599 -0.322 1.00 91.12 74 GLU A N 1
ATOM 620 C CA . GLU A 1 74 ? 4.518 5.395 0.886 1.00 91.12 74 GLU A CA 1
ATOM 621 C C . GLU A 1 74 ? 4.087 6.820 0.539 1.00 91.12 74 GLU A C 1
ATOM 623 O O . GLU A 1 74 ? 3.016 7.261 0.964 1.00 91.12 74 GLU A O 1
ATOM 628 N N . SER A 1 75 ? 4.830 7.479 -0.355 1.00 91.62 75 SER A N 1
ATOM 629 C CA . SER A 1 75 ? 4.484 8.808 -0.870 1.00 91.62 75 SER A CA 1
ATOM 630 C C . SER A 1 75 ? 3.108 8.816 -1.539 1.00 91.62 75 SER A C 1
ATOM 632 O O . SER A 1 75 ? 2.297 9.707 -1.292 1.00 91.62 75 SER A O 1
ATOM 634 N N . ALA A 1 76 ? 2.797 7.795 -2.349 1.00 95.31 76 ALA A N 1
ATOM 635 C CA . ALA A 1 76 ? 1.499 7.690 -3.012 1.00 95.31 76 ALA A CA 1
ATOM 636 C C . ALA A 1 76 ? 0.339 7.589 -2.015 1.00 95.31 76 ALA A C 1
ATOM 638 O O . ALA A 1 76 ? -0.692 8.232 -2.196 1.00 95.31 76 ALA A O 1
ATOM 639 N N . VAL A 1 77 ? 0.478 6.767 -0.974 1.00 96.19 77 VAL A N 1
ATOM 640 C CA . VAL A 1 77 ? -0.567 6.603 0.041 1.00 96.19 77 VAL A CA 1
ATOM 641 C C . VAL A 1 77 ? -0.749 7.893 0.834 1.00 96.19 77 VAL A C 1
ATOM 643 O O . VAL A 1 77 ? -1.889 8.313 1.020 1.00 96.19 77 VAL A O 1
ATOM 646 N N . ILE A 1 78 ? 0.342 8.533 1.262 1.00 94.62 78 ILE A N 1
ATOM 647 C CA . ILE A 1 78 ? 0.297 9.788 2.024 1.00 94.62 78 ILE A CA 1
ATOM 648 C C . ILE A 1 78 ? -0.395 10.885 1.215 1.00 94.62 78 ILE A C 1
ATOM 650 O O . ILE A 1 78 ? -1.382 11.452 1.686 1.00 94.62 78 ILE A O 1
ATOM 654 N N . ASP A 1 79 ? 0.057 11.135 -0.016 1.00 95.50 79 ASP A N 1
ATOM 655 C CA . ASP A 1 79 ? -0.480 12.206 -0.858 1.00 95.50 79 ASP A CA 1
ATOM 656 C C . ASP A 1 79 ? -1.970 12.011 -1.152 1.00 95.50 79 ASP A C 1
ATOM 658 O O . ASP A 1 79 ? -2.764 12.950 -1.034 1.00 95.50 79 ASP A O 1
ATOM 662 N N . ILE A 1 80 ? -2.371 10.788 -1.519 1.00 97.44 80 ILE A N 1
ATOM 663 C CA . ILE A 1 80 ? -3.769 10.491 -1.836 1.00 97.44 80 ILE A CA 1
ATOM 664 C C . ILE A 1 80 ? -4.633 10.566 -0.573 1.00 97.44 80 ILE A C 1
ATOM 666 O O . ILE A 1 80 ? -5.678 11.215 -0.591 1.00 97.44 80 ILE A O 1
ATOM 670 N N . LEU A 1 81 ? -4.216 9.974 0.550 1.00 96.75 81 LEU A N 1
ATOM 671 C CA . LEU A 1 81 ? -5.002 10.061 1.784 1.00 96.75 81 LEU A CA 1
ATOM 672 C C . LEU A 1 81 ? -5.125 11.502 2.284 1.00 96.75 81 LEU A C 1
ATOM 674 O O . LEU A 1 81 ? -6.208 11.882 2.724 1.00 96.75 81 LEU A O 1
ATOM 678 N N . ASN A 1 82 ? -4.079 12.324 2.164 1.00 96.56 82 ASN A N 1
ATOM 679 C CA . ASN A 1 82 ? -4.145 13.739 2.524 1.00 96.56 82 ASN A CA 1
ATOM 680 C C . ASN A 1 82 ? -5.238 14.469 1.724 1.00 96.56 82 ASN A C 1
ATOM 682 O O . ASN A 1 82 ? -6.044 15.205 2.290 1.00 96.56 82 ASN A O 1
ATOM 686 N N . GLN A 1 83 ? -5.334 14.209 0.415 1.00 96.50 83 GLN A N 1
ATOM 687 C CA . GLN A 1 83 ? -6.383 14.785 -0.436 1.00 96.50 83 GLN A CA 1
ATOM 688 C C . GLN A 1 83 ? -7.788 14.345 -0.003 1.00 96.50 83 GLN A C 1
ATOM 690 O O . GLN A 1 83 ? -8.688 15.180 0.117 1.00 96.50 83 GLN A O 1
ATOM 695 N N . HIS A 1 84 ? -7.981 13.052 0.276 1.00 96.00 84 HIS A N 1
ATOM 696 C CA . HIS A 1 84 ? -9.284 12.508 0.686 1.00 96.00 84 HIS A CA 1
ATOM 697 C C . HIS A 1 84 ? -9.713 12.970 2.080 1.00 96.00 84 HIS A C 1
ATOM 699 O O . HIS A 1 84 ? -10.903 13.199 2.313 1.00 96.00 84 HIS A O 1
ATOM 705 N N . LEU A 1 85 ? -8.764 13.116 3.006 1.00 97.00 85 LEU A N 1
ATOM 706 C CA . LEU A 1 85 ? -9.024 13.472 4.401 1.00 97.00 85 LEU A CA 1
ATOM 707 C C . LEU A 1 85 ? -9.098 14.985 4.640 1.00 97.00 85 LEU A C 1
ATOM 709 O O . LEU A 1 85 ? -9.722 15.407 5.618 1.00 97.00 85 LEU A O 1
ATOM 713 N N . LYS A 1 86 ? -8.611 15.811 3.705 1.00 95.88 86 LYS A N 1
ATOM 714 C CA . LYS A 1 86 ? -8.734 17.277 3.761 1.00 95.88 86 LYS A CA 1
ATOM 715 C C . LYS A 1 86 ? -10.178 17.751 3.943 1.00 95.88 86 LYS A C 1
ATOM 717 O O . LYS A 1 86 ? -10.419 18.696 4.686 1.00 95.88 86 LYS A O 1
ATOM 722 N N . LYS A 1 87 ? -11.161 17.064 3.345 1.00 94.56 87 LYS A N 1
ATOM 723 C CA . LYS A 1 87 ? -12.600 17.379 3.503 1.00 94.56 87 LYS A CA 1
ATOM 724 C C . LYS A 1 87 ? -13.126 17.207 4.936 1.00 94.56 87 LYS A C 1
ATOM 726 O O . LYS A 1 87 ? -14.216 17.669 5.254 1.00 94.56 87 LYS A O 1
ATOM 731 N N . LEU A 1 88 ? -12.378 16.498 5.781 1.00 96.00 88 LEU A N 1
ATOM 732 C CA . LEU A 1 88 ? -12.658 16.303 7.202 1.00 96.00 88 LEU A CA 1
ATOM 733 C C . LEU A 1 88 ? -11.814 17.235 8.090 1.00 96.00 88 LEU A C 1
ATOM 735 O O . LEU A 1 88 ? -11.823 17.064 9.307 1.00 96.00 88 LEU A O 1
ATOM 739 N N . ASN A 1 89 ? -11.082 18.189 7.500 1.00 96.69 89 ASN A N 1
ATOM 740 C CA . ASN A 1 89 ? -10.065 19.009 8.167 1.00 96.69 89 ASN A CA 1
ATOM 741 C C . ASN A 1 89 ? -8.984 18.166 8.868 1.00 96.69 89 ASN A C 1
ATOM 743 O O . ASN A 1 89 ? -8.442 18.564 9.897 1.00 96.69 89 ASN A O 1
ATOM 747 N N . VAL A 1 90 ? -8.697 16.985 8.317 1.00 97.50 90 VAL A N 1
ATOM 748 C CA . VAL A 1 90 ? -7.661 16.071 8.799 1.00 97.50 90 VAL A CA 1
ATOM 749 C C . VAL A 1 90 ? -6.469 16.152 7.855 1.00 97.50 90 VAL A C 1
ATOM 751 O O . VAL A 1 90 ? -6.641 16.113 6.637 1.00 97.50 90 VAL A O 1
ATOM 754 N N . ILE A 1 91 ? -5.274 16.270 8.428 1.00 96.50 91 ILE A N 1
ATOM 755 C CA . ILE A 1 91 ? -4.011 16.358 7.689 1.00 96.50 91 ILE A CA 1
ATOM 756 C C . ILE A 1 91 ? -3.311 15.004 7.760 1.00 96.50 91 ILE A C 1
ATOM 758 O O . ILE A 1 91 ? -3.302 14.370 8.817 1.00 96.50 91 ILE A O 1
ATOM 762 N N . VAL A 1 92 ? -2.725 14.578 6.642 1.00 95.00 92 VAL A N 1
ATOM 763 C CA . VAL A 1 92 ? -1.827 13.422 6.589 1.00 95.00 92 VAL A CA 1
ATOM 764 C C . VAL A 1 92 ? -0.439 13.899 6.196 1.00 95.00 92 VAL A C 1
ATOM 766 O O . VAL A 1 92 ? -0.281 14.534 5.155 1.00 95.00 92 VAL A O 1
ATOM 769 N N . GLU A 1 93 ? 0.554 13.585 7.018 1.00 92.00 93 GLU A N 1
ATOM 770 C CA . GLU A 1 93 ? 1.953 13.950 6.783 1.00 92.00 93 GLU A CA 1
ATOM 771 C C . GLU A 1 93 ? 2.892 12.797 7.162 1.00 92.00 93 GLU A C 1
ATOM 773 O O . GLU A 1 93 ? 2.544 12.008 8.048 1.00 92.00 93 GLU A O 1
ATOM 778 N N . PRO A 1 94 ? 4.074 12.683 6.534 1.00 88.31 94 PRO A N 1
ATOM 779 C CA . PRO A 1 94 ? 5.093 11.745 6.987 1.00 88.31 94 PRO A CA 1
ATOM 780 C C . PRO A 1 94 ? 5.565 12.097 8.407 1.00 88.31 94 PRO A C 1
ATOM 782 O O . PRO A 1 94 ? 5.644 13.266 8.798 1.00 88.31 94 PRO A O 1
ATOM 785 N N . SER A 1 95 ? 5.901 11.080 9.197 1.00 81.31 95 SER A N 1
ATOM 786 C CA . SER A 1 95 ? 6.667 11.267 10.426 1.00 81.31 95 SER A CA 1
ATOM 787 C C . SER A 1 95 ? 8.097 11.648 10.060 1.00 81.31 95 SER A C 1
ATOM 789 O O . SER A 1 95 ? 8.627 11.222 9.040 1.00 81.31 95 SER A O 1
ATOM 791 N N . HIS A 1 96 ? 8.750 12.440 10.907 1.00 68.75 96 HIS A N 1
ATOM 792 C CA . HIS A 1 96 ? 10.136 12.856 10.668 1.00 68.75 96 HIS A CA 1
ATOM 793 C C . HIS A 1 96 ? 11.122 11.674 10.750 1.00 68.75 96 HIS A C 1
ATOM 795 O O . HIS A 1 96 ? 12.263 11.796 10.318 1.00 68.75 96 HIS A O 1
ATOM 801 N N . ASP A 1 97 ? 10.669 10.539 11.289 1.00 65.25 97 ASP A N 1
ATOM 802 C CA . ASP A 1 97 ? 11.477 9.347 11.542 1.00 65.25 97 ASP A CA 1
ATOM 803 C C . ASP A 1 97 ? 11.685 8.476 10.289 1.00 65.25 97 ASP A C 1
ATOM 805 O O . ASP A 1 97 ? 12.742 7.868 10.132 1.00 65.25 97 ASP A O 1
ATOM 809 N N . ALA A 1 98 ? 10.686 8.403 9.402 1.00 66.00 98 ALA A N 1
ATOM 810 C CA . ALA A 1 98 ? 10.716 7.649 8.148 1.00 66.00 98 ALA A CA 1
ATOM 811 C C . ALA A 1 98 ? 9.526 8.050 7.260 1.00 66.00 98 ALA A C 1
ATOM 813 O O . ALA A 1 98 ? 8.442 8.314 7.777 1.00 66.00 98 ALA A O 1
ATOM 814 N N . ILE A 1 99 ? 9.691 8.017 5.931 1.00 67.06 99 ILE A N 1
ATOM 815 C CA . ILE A 1 99 ? 8.606 8.317 4.971 1.00 67.06 99 ILE A CA 1
ATOM 816 C C . ILE A 1 99 ? 7.416 7.355 5.155 1.00 67.06 99 ILE A C 1
ATOM 818 O O . ILE A 1 99 ? 6.266 7.771 5.032 1.00 67.06 99 ILE A O 1
ATOM 822 N N . GLY A 1 100 ? 7.678 6.095 5.511 1.00 70.31 100 GLY A N 1
ATOM 823 C CA . GLY A 1 100 ? 6.653 5.070 5.725 1.00 70.31 100 GLY A CA 1
ATOM 824 C C . GLY A 1 100 ? 5.866 5.190 7.021 1.00 70.31 100 GLY A C 1
ATOM 825 O O . GLY A 1 100 ? 4.795 4.588 7.137 1.00 70.31 100 GLY A O 1
ATOM 826 N N . ASP A 1 101 ? 6.354 5.989 7.966 1.00 83.75 101 ASP A N 1
ATOM 827 C CA . ASP A 1 101 ? 5.609 6.365 9.157 1.00 83.75 101 ASP A CA 1
ATOM 828 C C . ASP A 1 101 ? 4.797 7.620 8.813 1.00 83.75 101 ASP A C 1
ATOM 830 O O . ASP A 1 101 ? 5.329 8.579 8.266 1.00 83.75 101 ASP A O 1
ATOM 834 N N . LEU A 1 102 ? 3.503 7.654 9.129 1.00 88.75 102 LEU A N 1
ATOM 835 C CA . LEU A 1 102 ? 2.651 8.815 8.857 1.00 88.75 102 LEU A CA 1
ATOM 836 C C . LEU A 1 102 ? 1.813 9.208 10.072 1.00 88.75 102 LEU A C 1
ATOM 838 O O . LEU A 1 102 ? 1.335 8.377 10.852 1.00 88.75 102 LEU A O 1
ATOM 842 N N . ASN A 1 103 ? 1.605 10.511 10.209 1.00 92.31 103 ASN A N 1
ATOM 843 C CA . ASN A 1 103 ? 0.733 11.109 11.200 1.00 92.31 103 ASN A CA 1
ATOM 844 C C . ASN A 1 103 ? -0.587 11.504 10.542 1.00 92.31 103 ASN A C 1
ATOM 846 O O . ASN A 1 103 ? -0.614 12.280 9.589 1.00 92.31 103 ASN A O 1
ATOM 850 N N . ILE A 1 104 ? -1.689 11.013 11.102 1.00 94.50 104 ILE A N 1
ATOM 851 C CA . ILE A 1 104 ? -3.023 11.556 10.855 1.00 94.50 104 ILE A CA 1
ATOM 852 C C . ILE A 1 104 ? -3.317 12.560 11.965 1.00 94.50 104 ILE A C 1
ATOM 854 O O . ILE A 1 104 ? -3.420 12.180 13.134 1.00 94.50 104 ILE A O 1
ATOM 858 N N . ILE A 1 105 ? -3.439 13.833 11.604 1.00 96.06 105 ILE A N 1
ATOM 859 C CA . ILE A 1 105 ? -3.596 14.946 12.540 1.00 96.06 105 ILE A CA 1
ATOM 860 C C . ILE A 1 105 ? -5.028 15.460 12.476 1.00 96.06 105 ILE A C 1
ATOM 862 O O . ILE A 1 105 ? -5.509 15.888 11.424 1.00 96.06 105 ILE A O 1
ATOM 866 N N . PHE A 1 106 ? -5.705 15.424 13.618 1.00 96.31 106 PHE A N 1
ATOM 867 C CA . PHE A 1 106 ? -7.075 15.895 13.768 1.00 96.31 106 PHE A CA 1
ATOM 868 C C . PHE A 1 106 ? -7.140 17.413 14.023 1.00 96.31 106 PHE A C 1
ATOM 870 O O . PHE A 1 106 ? -6.137 18.021 14.412 1.00 96.31 106 PHE A O 1
ATOM 877 N N . PRO A 1 107 ? -8.316 18.051 13.846 1.00 95.75 107 PRO A N 1
ATOM 878 C CA . PRO A 1 107 ? -8.491 19.484 14.100 1.00 95.75 107 PRO A CA 1
ATOM 879 C C . PRO A 1 107 ? -8.107 19.920 15.519 1.00 95.75 107 PRO A C 1
ATOM 881 O O . PRO A 1 107 ? -7.586 21.016 15.709 1.00 95.75 107 PRO A O 1
ATOM 884 N N . ASP A 1 108 ? -8.312 19.041 16.501 1.00 94.69 108 ASP A N 1
ATOM 885 C CA . ASP A 1 108 ? -7.937 19.234 17.906 1.00 94.69 108 ASP A CA 1
ATOM 886 C C . ASP A 1 108 ? -6.435 19.015 18.181 1.00 94.69 108 ASP A C 1
ATOM 888 O O . ASP A 1 108 ? -6.010 19.007 19.333 1.00 94.69 108 ASP A O 1
ATOM 892 N N . LYS A 1 109 ? -5.628 18.842 17.125 1.00 93.38 109 LYS A N 1
ATOM 893 C CA . LYS A 1 109 ? -4.182 18.574 17.152 1.00 93.38 109 LYS A CA 1
ATOM 894 C C . LYS A 1 109 ? -3.788 17.214 17.728 1.00 93.38 109 LYS A C 1
ATOM 896 O O . LYS A 1 109 ? -2.592 16.927 17.812 1.00 93.38 109 LYS A O 1
ATOM 901 N N . THR A 1 110 ? -4.746 16.346 18.049 1.00 93.94 110 THR A N 1
ATOM 902 C CA . THR A 1 110 ? -4.432 14.955 18.383 1.00 93.94 110 THR A CA 1
ATOM 903 C C . THR A 1 110 ? -3.873 14.231 17.157 1.00 93.94 110 THR A C 1
ATOM 905 O O . THR A 1 110 ? -4.217 14.537 16.010 1.00 93.94 110 THR A O 1
ATOM 908 N N . LYS A 1 111 ? -2.963 13.280 17.397 1.00 92.00 111 LYS A N 1
ATOM 909 C CA . LYS A 1 111 ? -2.262 12.533 16.347 1.00 92.00 111 LYS A CA 1
ATOM 910 C C . LYS A 1 111 ? -2.571 11.048 16.448 1.00 92.00 111 LYS A C 1
ATOM 912 O O . LYS A 1 111 ? -2.507 10.467 17.529 1.00 92.00 111 LYS A O 1
ATOM 917 N N . MET A 1 112 ? -2.833 10.423 15.309 1.00 91.44 112 MET A N 1
ATOM 918 C CA . MET A 1 112 ? -2.866 8.972 15.170 1.00 91.44 112 MET A CA 1
ATOM 919 C C . MET A 1 112 ? -1.724 8.541 14.259 1.00 91.44 112 MET A C 1
ATOM 921 O O . MET A 1 112 ? -1.695 8.905 13.085 1.00 91.44 112 MET A O 1
ATOM 925 N N . LYS A 1 113 ? -0.789 7.771 14.817 1.00 91.50 113 LYS A N 1
ATOM 926 C CA . LYS A 1 113 ? 0.362 7.234 14.087 1.00 91.50 113 LYS A CA 1
ATOM 927 C C . LYS A 1 113 ? -0.030 5.987 13.310 1.00 91.50 113 LYS A C 1
ATOM 929 O O . LYS A 1 113 ? -0.730 5.133 13.863 1.00 91.50 113 LYS A O 1
ATOM 934 N N . TRP A 1 114 ? 0.442 5.897 12.076 1.00 92.19 114 TRP A N 1
ATOM 935 C CA . TRP A 1 114 ? 0.293 4.748 11.194 1.00 92.19 114 TRP A CA 1
ATOM 936 C C . TRP A 1 114 ? 1.621 4.419 10.528 1.00 92.19 114 TRP A C 1
ATOM 938 O O . TRP A 1 114 ? 2.445 5.303 10.324 1.00 92.19 114 TRP A O 1
ATOM 948 N N . GLU A 1 115 ? 1.781 3.163 10.138 1.00 90.00 115 GLU A N 1
ATOM 949 C CA . GLU A 1 115 ? 2.935 2.690 9.380 1.00 90.00 115 GLU A CA 1
ATOM 950 C C . GLU A 1 115 ? 2.458 1.989 8.102 1.00 90.00 115 GLU A C 1
ATOM 952 O O . GLU A 1 115 ? 1.543 1.154 8.115 1.00 90.00 115 GLU A O 1
ATOM 957 N N . ILE A 1 116 ? 3.059 2.344 6.971 1.00 90.19 116 ILE A N 1
ATOM 958 C CA . ILE A 1 116 ? 2.816 1.699 5.684 1.00 90.19 116 ILE A CA 1
ATOM 959 C C . ILE A 1 116 ? 3.859 0.602 5.501 1.00 90.19 116 ILE A C 1
ATOM 961 O O . ILE A 1 116 ? 5.054 0.821 5.662 1.00 90.19 116 ILE A O 1
ATOM 965 N N . LYS A 1 117 ? 3.417 -0.601 5.130 1.00 88.19 117 LYS A N 1
ATOM 966 C CA . LYS A 1 117 ? 4.320 -1.692 4.745 1.00 88.19 117 LYS A CA 1
ATOM 967 C C . LYS A 1 117 ? 3.902 -2.275 3.417 1.00 88.19 117 LYS A C 1
ATOM 969 O O . LYS A 1 117 ? 2.734 -2.599 3.208 1.00 88.19 117 LYS A O 1
ATOM 974 N N . THR A 1 118 ? 4.875 -2.467 2.536 1.00 89.75 118 THR A N 1
ATOM 975 C CA . THR A 1 118 ? 4.652 -3.043 1.211 1.00 89.75 118 THR A CA 1
ATOM 976 C C . THR A 1 118 ? 5.394 -4.369 1.072 1.00 89.75 118 THR A C 1
ATOM 978 O O . THR A 1 118 ? 6.468 -4.560 1.638 1.00 89.75 118 THR A O 1
ATOM 981 N N . SER A 1 119 ? 4.816 -5.333 0.358 1.00 89.31 119 SER A N 1
ATOM 982 C CA . SER A 1 119 ? 5.460 -6.628 0.122 1.00 89.31 119 SER A CA 1
ATOM 983 C C . SER A 1 119 ? 4.969 -7.291 -1.164 1.00 89.31 119 SER A C 1
ATOM 985 O O . SER A 1 119 ? 3.849 -7.060 -1.618 1.00 89.31 119 SER A O 1
ATOM 987 N N . GLN A 1 120 ? 5.813 -8.154 -1.727 1.00 88.50 120 GLN A N 1
ATOM 988 C CA . GLN A 1 120 ? 5.482 -9.055 -2.836 1.00 88.50 120 GLN A CA 1
ATOM 989 C C . GLN A 1 120 ? 5.436 -10.533 -2.395 1.00 88.50 120 GLN A C 1
ATOM 991 O O . GLN A 1 120 ? 5.335 -11.421 -3.239 1.00 88.50 120 GLN A O 1
ATOM 996 N N . ALA A 1 121 ? 5.535 -10.821 -1.089 1.00 84.12 121 ALA A N 1
ATOM 997 C CA . ALA A 1 121 ? 5.451 -12.182 -0.551 1.00 84.12 121 ALA A CA 1
ATOM 998 C C . ALA A 1 121 ? 3.997 -12.694 -0.519 1.00 84.12 121 ALA A C 1
ATOM 1000 O O . ALA A 1 121 ? 3.056 -11.909 -0.423 1.00 84.12 121 ALA A O 1
ATOM 1001 N N . ASP A 1 122 ? 3.794 -14.010 -0.607 1.00 78.19 122 ASP A N 1
ATOM 1002 C CA . ASP A 1 122 ? 2.454 -14.605 -0.778 1.00 78.19 122 ASP A CA 1
ATOM 1003 C C . ASP A 1 122 ? 1.688 -14.841 0.539 1.00 78.19 122 ASP A C 1
ATOM 1005 O O . ASP A 1 122 ? 0.458 -14.940 0.550 1.00 78.19 122 ASP A O 1
ATOM 1009 N N . ASP A 1 123 ? 2.392 -14.967 1.663 1.00 81.44 123 ASP A N 1
ATOM 1010 C CA . ASP A 1 123 ? 1.824 -15.364 2.961 1.00 81.44 123 ASP A CA 1
ATOM 1011 C C . ASP A 1 123 ? 2.228 -14.435 4.113 1.00 81.44 123 ASP A C 1
ATOM 1013 O O . ASP A 1 123 ? 1.977 -14.732 5.283 1.00 81.44 123 ASP A O 1
ATOM 1017 N N . SER A 1 124 ? 2.898 -13.331 3.798 1.00 84.31 124 SER A N 1
ATOM 1018 C CA . SER A 1 124 ? 3.503 -12.469 4.799 1.00 84.31 124 SER A CA 1
ATOM 1019 C C . SER A 1 124 ? 3.712 -11.048 4.296 1.00 84.31 124 SER A C 1
ATOM 1021 O O . SER A 1 124 ? 3.705 -10.773 3.095 1.00 84.31 124 SER A O 1
ATOM 1023 N N . PHE A 1 125 ? 3.901 -10.139 5.249 1.00 84.12 125 PHE A N 1
ATOM 1024 C CA . PHE A 1 125 ? 4.502 -8.838 4.996 1.00 84.12 125 PHE A CA 1
ATOM 1025 C C . PHE A 1 125 ? 5.909 -8.848 5.561 1.00 84.12 125 PHE A C 1
ATOM 1027 O O . PHE A 1 125 ? 6.131 -9.286 6.686 1.00 84.12 125 PHE A O 1
ATOM 1034 N N . THR A 1 126 ? 6.851 -8.361 4.775 1.00 75.44 126 THR A N 1
ATOM 1035 C CA . THR A 1 126 ? 8.250 -8.203 5.162 1.00 75.44 126 THR A CA 1
ATOM 1036 C C . THR A 1 126 ? 8.535 -6.718 5.274 1.00 75.44 126 THR A C 1
ATOM 1038 O O . THR A 1 126 ? 8.196 -5.976 4.355 1.00 75.44 126 THR A O 1
ATOM 1041 N N . GLY A 1 127 ? 9.148 -6.280 6.366 1.00 64.75 127 GLY A N 1
ATOM 1042 C CA . GLY A 1 127 ? 9.486 -4.875 6.569 1.00 64.75 127 GLY A CA 1
ATOM 1043 C C . GLY A 1 127 ? 10.866 -4.725 7.184 1.00 64.75 127 GLY A C 1
ATOM 1044 O O . GLY A 1 127 ? 11.278 -5.547 8.005 1.00 64.75 127 GLY A O 1
ATOM 1045 N N . ALA A 1 128 ? 11.576 -3.670 6.794 1.00 57.38 128 ALA A N 1
ATOM 1046 C CA . ALA A 1 128 ? 12.748 -3.239 7.537 1.00 57.38 128 ALA A CA 1
ATOM 1047 C C . ALA A 1 128 ? 12.304 -2.719 8.915 1.00 57.38 128 ALA A C 1
ATOM 1049 O O . ALA A 1 128 ? 11.251 -2.085 9.041 1.00 57.38 128 ALA A O 1
ATOM 1050 N N . THR A 1 129 ? 13.103 -3.003 9.942 1.00 53.75 129 THR A N 1
ATOM 1051 C CA . THR A 1 129 ? 12.785 -2.717 11.357 1.00 53.75 129 THR A CA 1
ATOM 1052 C C . THR A 1 129 ? 13.054 -1.254 11.750 1.00 53.75 129 THR A C 1
ATOM 1054 O O . THR A 1 129 ? 13.149 -0.938 12.928 1.00 53.75 129 THR A O 1
ATOM 1057 N N . HIS A 1 130 ? 13.204 -0.348 10.781 1.00 50.44 130 HIS A N 1
ATOM 1058 C CA . HIS A 1 130 ? 13.676 1.022 11.008 1.00 50.44 130 HIS A CA 1
ATOM 1059 C C . HIS A 1 130 ? 12.578 2.022 11.419 1.00 50.44 130 HIS A C 1
ATOM 1061 O O . HIS A 1 130 ? 12.755 3.214 11.204 1.00 50.44 130 HIS A O 1
ATOM 1067 N N . SER A 1 131 ? 11.469 1.582 12.030 1.00 51.16 131 SER A N 1
ATOM 1068 C CA . SER A 1 131 ? 10.553 2.540 12.668 1.00 51.16 131 SER A CA 1
ATOM 1069 C C . SER A 1 131 ? 11.090 2.917 14.049 1.00 51.16 131 SER A C 1
ATOM 1071 O O . SER A 1 131 ? 11.270 2.060 14.920 1.00 51.16 131 SER A O 1
ATOM 1073 N N . ALA A 1 132 ? 11.346 4.210 14.255 1.00 46.59 132 ALA A N 1
ATOM 1074 C CA . ALA A 1 132 ? 11.795 4.748 15.538 1.00 46.59 132 ALA A CA 1
ATOM 1075 C C . ALA A 1 132 ? 10.676 4.759 16.597 1.00 46.59 132 ALA A C 1
ATOM 1077 O O . ALA A 1 132 ? 10.958 4.856 17.793 1.00 46.59 132 ALA A O 1
ATOM 1078 N N . SER A 1 133 ? 9.402 4.621 16.195 1.00 55.03 133 SER A N 1
ATOM 1079 C CA . SER A 1 133 ? 8.277 4.605 17.130 1.00 55.03 133 SER A CA 1
ATOM 1080 C C . SER A 1 133 ? 7.287 3.481 16.826 1.00 55.03 133 SER A C 1
ATOM 1082 O O . SER A 1 133 ? 6.549 3.523 15.850 1.00 55.03 133 SER A O 1
ATOM 1084 N N . LYS A 1 134 ? 7.233 2.474 17.711 1.00 68.19 134 LYS A N 1
ATOM 1085 C CA . LYS A 1 134 ? 6.258 1.377 17.617 1.00 68.19 134 LYS A CA 1
ATOM 1086 C C . LYS A 1 134 ? 4.838 1.949 17.532 1.00 68.19 134 LYS A C 1
ATOM 1088 O O . LYS A 1 134 ? 4.387 2.607 18.470 1.00 68.19 134 LYS A O 1
ATOM 1093 N N . CYS A 1 135 ? 4.132 1.674 16.439 1.00 79.25 135 CYS A N 1
ATOM 1094 C CA . CYS A 1 135 ? 2.709 1.964 16.301 1.00 79.25 135 CYS A CA 1
ATOM 1095 C C . CYS A 1 135 ? 1.916 0.661 16.123 1.00 79.25 135 CYS A C 1
ATOM 1097 O O . CYS A 1 135 ? 2.475 -0.377 15.784 1.00 79.25 135 CYS A O 1
ATOM 1099 N N . ASN A 1 136 ? 0.608 0.714 16.381 1.00 86.94 136 ASN A N 1
ATOM 1100 C CA . ASN A 1 136 ? -0.287 -0.434 16.211 1.00 86.94 136 ASN A CA 1
ATOM 1101 C C . ASN A 1 136 ? -1.225 -0.262 15.009 1.00 86.94 136 ASN A C 1
ATOM 1103 O O . ASN A 1 136 ? -2.082 -1.110 14.795 1.00 86.94 136 ASN A O 1
ATOM 1107 N N . ASN A 1 137 ? -1.105 0.818 14.233 1.00 91.88 137 ASN A N 1
ATOM 1108 C CA . ASN A 1 137 ? -1.976 1.050 13.084 1.00 91.88 137 ASN A CA 1
ATOM 1109 C C . ASN A 1 137 ? -1.186 0.885 11.791 1.00 91.88 137 ASN A C 1
ATOM 1111 O O . ASN A 1 137 ? -0.165 1.538 11.601 1.00 91.88 137 ASN A O 1
ATOM 1115 N N . TYR A 1 138 ? -1.671 0.034 10.896 1.00 92.44 138 TYR A N 1
ATOM 1116 C CA . TYR A 1 138 ? -0.926 -0.368 9.712 1.00 92.44 138 TYR A CA 1
ATOM 1117 C C . TYR A 1 138 ? -1.747 -0.254 8.434 1.00 92.44 138 TYR A C 1
ATOM 1119 O O . TYR A 1 138 ? -2.897 -0.696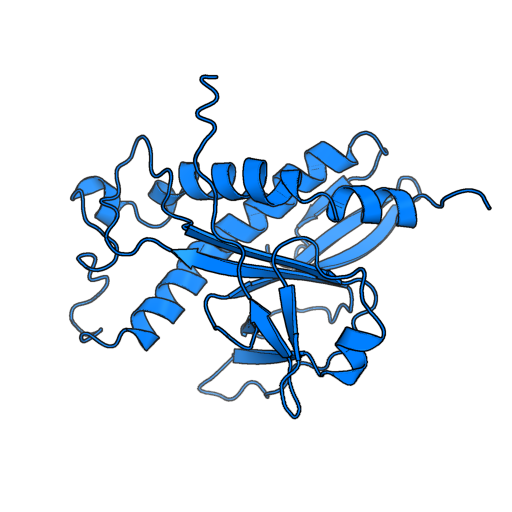 8.375 1.00 92.44 138 TYR A O 1
ATOM 1127 N N . ILE A 1 139 ? -1.119 0.267 7.382 1.00 94.44 139 ILE A N 1
ATOM 1128 C CA . ILE A 1 139 ? -1.579 0.106 6.002 1.00 94.44 139 ILE A CA 1
ATOM 1129 C C . ILE A 1 139 ? -0.653 -0.912 5.339 1.00 94.44 139 ILE A C 1
ATOM 1131 O O . ILE A 1 139 ? 0.496 -0.621 5.015 1.00 94.44 139 ILE A O 1
ATOM 1135 N N . LEU A 1 140 ? -1.151 -2.130 5.149 1.00 93.88 140 LEU A N 1
ATOM 1136 C CA . LEU A 1 140 ? -0.382 -3.230 4.581 1.00 93.88 140 LEU A CA 1
ATOM 1137 C C . LEU A 1 140 ? -0.773 -3.424 3.118 1.00 93.88 140 LEU A C 1
ATOM 1139 O O . LEU A 1 140 ? -1.934 -3.694 2.806 1.00 93.88 140 LEU A O 1
ATOM 1143 N N . ILE A 1 141 ? 0.200 -3.318 2.221 1.00 94.56 141 ILE A N 1
ATOM 1144 C CA . ILE A 1 141 ? 0.011 -3.405 0.776 1.00 94.56 141 ILE A CA 1
ATOM 1145 C C . ILE A 1 141 ? 0.783 -4.608 0.250 1.00 94.56 141 ILE A C 1
ATOM 1147 O O . ILE A 1 141 ? 2.007 -4.671 0.324 1.00 94.56 141 ILE A O 1
ATOM 1151 N N . ASN A 1 142 ? 0.069 -5.581 -0.303 1.00 94.19 142 ASN A N 1
ATOM 1152 C CA . ASN A 1 142 ? 0.669 -6.749 -0.929 1.00 94.19 142 ASN A CA 1
ATOM 1153 C C . ASN A 1 142 ? 0.389 -6.717 -2.432 1.00 94.19 142 ASN A C 1
ATOM 1155 O O . ASN A 1 142 ? -0.769 -6.600 -2.828 1.00 94.19 142 ASN A O 1
ATOM 1159 N N . TYR A 1 143 ? 1.410 -6.797 -3.277 1.00 94.25 143 TYR A N 1
ATOM 1160 C CA . TYR A 1 143 ? 1.239 -6.566 -4.713 1.00 94.25 143 TYR A CA 1
ATOM 1161 C C . TYR A 1 143 ? 2.038 -7.540 -5.575 1.00 94.25 143 TYR A C 1
ATOM 1163 O O . TYR A 1 143 ? 3.000 -8.159 -5.128 1.00 94.25 143 TYR A O 1
ATOM 1171 N N . ALA A 1 144 ? 1.617 -7.671 -6.831 1.00 93.19 144 ALA A N 1
ATOM 1172 C CA . ALA A 1 144 ? 2.347 -8.388 -7.867 1.00 93.19 144 ALA A CA 1
ATOM 1173 C C . ALA A 1 144 ? 2.603 -7.465 -9.058 1.00 93.19 144 ALA A C 1
ATOM 1175 O O . ALA A 1 144 ? 1.760 -6.632 -9.408 1.00 93.19 144 ALA A O 1
ATOM 1176 N N . ILE A 1 145 ? 3.748 -7.649 -9.713 1.00 93.12 145 ILE A N 1
ATOM 1177 C CA . ILE A 1 145 ? 4.167 -6.830 -10.853 1.00 93.12 145 ILE A CA 1
ATOM 1178 C C . ILE A 1 145 ? 4.247 -7.633 -12.152 1.00 93.12 145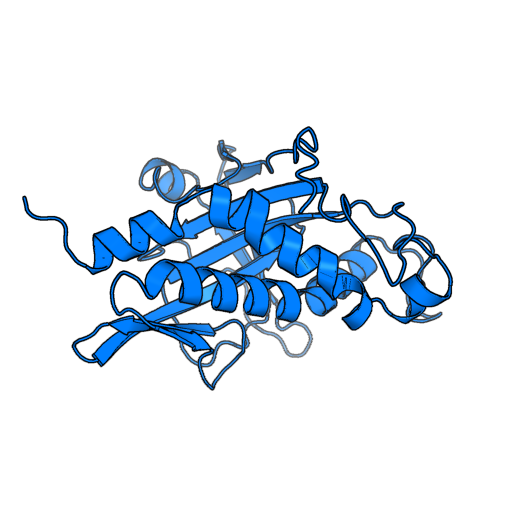 ILE A C 1
ATOM 1180 O O . ILE A 1 145 ? 4.575 -8.822 -12.145 1.00 93.12 145 ILE A O 1
ATOM 1184 N N . ASN A 1 146 ? 4.012 -6.967 -13.280 1.00 93.25 146 ASN A N 1
ATOM 1185 C CA . ASN A 1 146 ? 4.305 -7.508 -14.598 1.00 93.25 146 ASN A CA 1
ATOM 1186 C C . ASN A 1 146 ? 5.802 -7.358 -14.892 1.00 93.25 146 ASN A C 1
ATOM 1188 O O . ASN A 1 146 ? 6.257 -6.321 -15.370 1.00 93.25 146 ASN A O 1
ATOM 1192 N N . ARG A 1 147 ? 6.571 -8.417 -14.632 1.00 91.19 147 ARG A N 1
ATOM 1193 C CA . ARG A 1 147 ? 8.030 -8.405 -14.828 1.00 91.19 147 ARG A CA 1
ATOM 1194 C C . ARG A 1 147 ? 8.477 -8.344 -16.285 1.00 91.19 147 ARG A C 1
ATOM 1196 O O . ARG A 1 147 ? 9.638 -8.036 -16.522 1.00 91.19 147 ARG A O 1
ATOM 1203 N N . ASN A 1 148 ? 7.570 -8.625 -17.220 1.00 93.38 148 ASN A N 1
ATOM 1204 C CA . ASN A 1 148 ? 7.819 -8.604 -18.660 1.00 93.38 148 ASN A CA 1
ATOM 1205 C C . ASN A 1 148 ? 7.343 -7.301 -19.320 1.00 93.38 148 ASN A C 1
ATOM 1207 O O . ASN A 1 148 ? 7.540 -7.126 -20.520 1.00 93.38 148 ASN A O 1
ATOM 1211 N N . LEU A 1 149 ? 6.701 -6.392 -18.575 1.00 94.56 149 LEU A N 1
ATOM 1212 C CA . LEU A 1 149 ? 6.306 -5.098 -19.123 1.00 94.56 149 LEU A CA 1
ATOM 1213 C C . LEU A 1 149 ? 7.561 -4.296 -19.468 1.00 94.56 149 LEU A C 1
ATOM 1215 O O . LEU A 1 149 ? 8.375 -4.030 -18.586 1.00 94.56 149 LEU A O 1
ATOM 1219 N N . LYS A 1 150 ? 7.689 -3.893 -20.733 1.00 95.50 150 LYS A N 1
ATOM 1220 C CA . LYS A 1 150 ? 8.713 -2.946 -21.169 1.00 95.50 150 LYS A CA 1
ATOM 1221 C C . LYS A 1 150 ? 8.414 -1.571 -20.582 1.00 95.50 150 LYS A C 1
ATOM 1223 O O . LYS A 1 150 ? 7.329 -1.031 -20.811 1.00 95.50 150 LYS A O 1
ATOM 1228 N N . LEU A 1 151 ? 9.348 -1.046 -19.798 1.00 95.56 151 LEU A N 1
ATOM 1229 C CA . LEU A 1 151 ? 9.186 0.243 -19.144 1.00 95.56 151 LEU A CA 1
ATOM 1230 C C . LEU A 1 151 ? 9.610 1.376 -20.075 1.00 95.56 151 LEU A C 1
ATOM 1232 O O . LEU A 1 151 ? 10.535 1.228 -20.866 1.00 95.56 151 LEU A O 1
ATOM 1236 N N . ASN A 1 152 ? 8.946 2.521 -19.967 1.00 94.81 152 ASN A N 1
ATOM 1237 C CA . ASN A 1 152 ? 9.271 3.732 -20.714 1.00 94.81 152 ASN A CA 1
ATOM 1238 C C . ASN A 1 152 ? 8.982 4.985 -19.868 1.00 94.81 152 ASN A C 1
ATOM 1240 O O . ASN A 1 152 ? 8.333 4.918 -18.827 1.00 94.81 152 ASN A O 1
ATOM 1244 N N . PHE A 1 153 ? 9.441 6.155 -20.313 1.00 94.25 153 PHE A N 1
ATOM 1245 C CA . PHE A 1 153 ? 9.259 7.408 -19.564 1.00 94.25 153 PHE A CA 1
ATOM 1246 C C . PHE A 1 153 ? 7.835 7.986 -19.594 1.00 94.25 153 PHE A C 1
ATOM 1248 O O . PHE A 1 153 ? 7.547 8.905 -18.833 1.00 94.25 153 PHE A O 1
ATOM 1255 N N . LYS A 1 154 ? 6.947 7.494 -20.468 1.00 89.12 154 LYS A N 1
ATOM 1256 C CA . LYS A 1 154 ? 5.618 8.083 -20.697 1.00 89.12 154 LYS A CA 1
ATOM 1257 C C . LYS A 1 154 ? 4.530 7.376 -19.900 1.00 89.12 154 LYS A C 1
ATOM 1259 O O . LYS A 1 154 ? 3.825 7.997 -19.111 1.00 89.12 154 LYS A O 1
ATOM 1264 N N . GLU A 1 155 ? 4.363 6.078 -20.129 1.00 83.50 155 GLU A N 1
ATOM 1265 C CA . GLU A 1 155 ? 3.264 5.306 -19.570 1.00 83.50 155 GLU A CA 1
ATOM 1266 C C . GLU A 1 155 ? 3.699 3.879 -19.233 1.00 83.50 155 GLU A C 1
ATOM 1268 O O . GLU A 1 155 ? 4.028 3.085 -20.111 1.00 83.50 155 GLU A O 1
ATOM 1273 N N . ASN A 1 156 ? 3.608 3.540 -17.946 1.00 93.38 156 ASN A N 1
ATOM 1274 C CA . ASN A 1 156 ? 3.879 2.205 -17.412 1.00 93.38 156 ASN A CA 1
ATOM 1275 C C . ASN A 1 156 ? 2.620 1.596 -16.778 1.00 93.38 156 ASN A C 1
ATOM 1277 O O . ASN A 1 156 ? 2.678 0.951 -15.728 1.00 93.38 156 ASN A O 1
ATOM 1281 N N . LYS A 1 157 ? 1.449 1.836 -17.388 1.00 90.94 157 LYS A N 1
ATOM 1282 C CA . LYS A 1 157 ? 0.200 1.204 -16.944 1.00 90.94 157 LYS A CA 1
ATOM 1283 C C . LYS A 1 157 ? 0.351 -0.316 -17.004 1.00 90.94 157 LYS A C 1
ATOM 1285 O O . LYS A 1 157 ? 1.026 -0.853 -17.880 1.00 90.94 157 LYS A O 1
ATOM 1290 N N . LYS A 1 158 ? -0.362 -1.015 -16.116 1.00 91.44 158 LYS A N 1
ATOM 1291 C CA . LYS A 1 158 ? -0.348 -2.487 -15.986 1.00 91.44 158 LYS A CA 1
ATOM 1292 C C . LYS A 1 158 ? 0.951 -3.050 -15.402 1.00 91.44 158 LYS A C 1
ATOM 1294 O O . LYS A 1 158 ? 1.125 -4.270 -15.401 1.00 91.44 158 LYS A O 1
ATOM 1299 N N . PHE A 1 159 ? 1.843 -2.200 -14.896 1.00 94.88 159 PHE A N 1
ATOM 1300 C CA . PHE A 1 159 ? 2.996 -2.662 -14.140 1.00 94.88 159 PHE A CA 1
ATOM 1301 C C . PHE A 1 159 ? 2.541 -3.359 -12.860 1.00 94.88 159 PHE A C 1
ATOM 1303 O O . PHE A 1 159 ? 3.000 -4.460 -12.581 1.00 94.88 159 PHE A O 1
ATOM 1310 N N . ILE A 1 160 ? 1.583 -2.780 -12.129 1.00 95.06 160 ILE A N 1
ATOM 1311 C CA . ILE A 1 160 ? 0.930 -3.452 -10.999 1.00 95.06 160 ILE A CA 1
ATOM 1312 C C . ILE A 1 160 ? -0.217 -4.316 -11.533 1.00 95.06 160 ILE A C 1
ATOM 1314 O O . ILE A 1 160 ? -1.180 -3.806 -12.118 1.00 95.06 160 ILE A O 1
ATOM 1318 N N . THR A 1 161 ? -0.119 -5.628 -11.313 1.00 94.62 161 THR A N 1
ATOM 1319 C CA . THR A 1 161 ? -1.041 -6.645 -11.860 1.00 94.62 161 THR A CA 1
ATOM 1320 C C . THR A 1 161 ? -2.051 -7.143 -10.841 1.00 94.62 161 THR A C 1
ATOM 1322 O O . THR A 1 161 ? -3.206 -7.405 -11.182 1.00 94.62 161 THR A O 1
ATOM 1325 N N . GLU A 1 162 ? -1.642 -7.241 -9.580 1.00 95.75 162 GLU A N 1
ATOM 1326 C CA . GLU A 1 162 ? -2.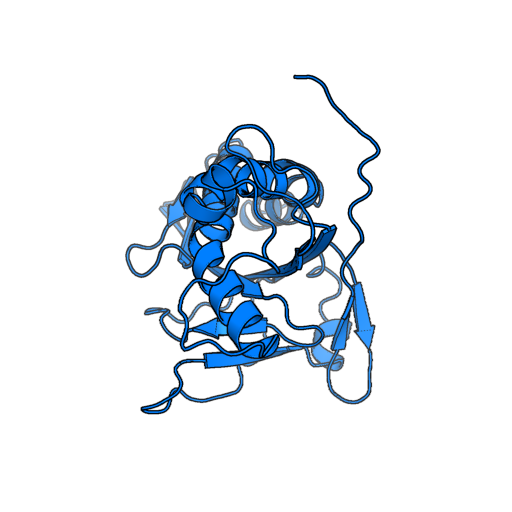487 -7.707 -8.489 1.00 95.75 162 GLU A CA 1
ATOM 1327 C C . GLU A 1 162 ? -2.206 -6.893 -7.230 1.00 95.75 162 GLU A C 1
ATOM 1329 O O . GLU A 1 162 ? -1.080 -6.440 -7.015 1.00 95.75 162 GLU A O 1
ATOM 1334 N N . LEU A 1 163 ? -3.229 -6.727 -6.395 1.00 95.69 163 LEU A N 1
ATOM 1335 C CA . LEU A 1 163 ? -3.153 -5.946 -5.167 1.00 95.69 163 LEU A CA 1
ATOM 1336 C C . LEU A 1 163 ? -4.011 -6.584 -4.067 1.00 95.69 163 LEU A C 1
ATOM 1338 O O . LEU A 1 163 ? -5.141 -7.000 -4.313 1.00 95.69 163 LEU A O 1
ATOM 1342 N N . ALA A 1 164 ? -3.505 -6.620 -2.843 1.00 96.12 164 ALA A N 1
ATOM 1343 C CA . ALA A 1 164 ? -4.279 -6.732 -1.617 1.00 96.12 164 ALA A CA 1
ATOM 1344 C C . ALA A 1 164 ? -3.896 -5.572 -0.697 1.00 96.12 164 ALA A C 1
ATOM 1346 O O . ALA A 1 164 ? -2.725 -5.205 -0.613 1.00 96.12 164 ALA A O 1
ATOM 1347 N N . VAL A 1 165 ? -4.886 -4.999 -0.021 1.00 96.56 165 VAL A N 1
ATOM 1348 C CA . VAL A 1 165 ? -4.686 -3.883 0.907 1.00 96.56 165 VAL A CA 1
ATOM 1349 C C . VAL A 1 165 ? -5.425 -4.173 2.192 1.00 96.56 165 VAL A C 1
ATOM 1351 O O . VAL A 1 165 ? -6.599 -4.556 2.169 1.00 96.56 165 VAL A O 1
ATOM 1354 N N . PHE A 1 166 ? -4.737 -3.947 3.303 1.00 95.38 166 PHE A N 1
ATOM 1355 C CA . PHE A 1 166 ? -5.280 -4.064 4.641 1.00 95.38 166 PHE A CA 1
ATOM 1356 C C . PHE A 1 166 ? -5.069 -2.750 5.376 1.00 95.38 166 PHE A C 1
ATOM 1358 O O . PHE A 1 166 ? -3.959 -2.231 5.404 1.00 95.38 166 PHE A O 1
ATOM 1365 N N . VAL A 1 167 ? -6.134 -2.225 5.972 1.00 95.69 167 VAL A N 1
ATOM 1366 C CA . VAL A 1 167 ? -6.091 -1.028 6.816 1.00 95.69 167 VAL A CA 1
ATOM 1367 C C . VAL A 1 167 ? -6.499 -1.462 8.210 1.00 95.69 167 VAL A C 1
ATOM 1369 O O . VAL A 1 167 ? -7.682 -1.698 8.494 1.00 95.69 167 VAL A O 1
ATOM 1372 N N . TRP A 1 168 ? -5.490 -1.634 9.051 1.00 93.00 168 TRP A N 1
ATOM 1373 C CA . TRP A 1 168 ? -5.593 -2.321 10.321 1.00 93.00 168 TRP A CA 1
ATOM 1374 C C . TRP A 1 168 ? -5.285 -1.368 11.469 1.00 93.00 168 TRP A C 1
ATOM 1376 O O . TRP A 1 168 ? -4.127 -1.117 11.777 1.00 93.00 168 TRP A O 1
ATOM 1386 N N . ASP A 1 169 ? -6.334 -0.849 12.102 1.00 92.31 169 ASP A N 1
ATOM 1387 C CA . ASP A 1 169 ? -6.236 -0.101 13.351 1.00 92.31 169 ASP A CA 1
ATOM 1388 C C . ASP A 1 169 ? -6.173 -1.043 14.560 1.00 92.31 169 ASP A C 1
ATOM 1390 O O . ASP A 1 169 ? -6.851 -2.076 14.587 1.00 92.31 169 ASP A O 1
ATOM 1394 N N . ASP A 1 170 ? -5.364 -0.674 15.555 1.00 88.38 170 ASP A N 1
ATOM 1395 C CA . ASP A 1 170 ? -5.162 -1.434 16.793 1.00 88.38 170 ASP A CA 1
ATOM 1396 C C . ASP A 1 170 ? -4.781 -2.910 16.522 1.00 88.38 170 ASP A C 1
ATOM 1398 O O . ASP A 1 170 ? -5.427 -3.854 16.986 1.00 88.38 170 ASP A O 1
ATOM 1402 N N . MET A 1 171 ? -3.746 -3.107 15.699 1.00 85.38 171 MET A N 1
ATOM 1403 C CA . MET A 1 171 ? -3.245 -4.406 15.257 1.00 85.38 171 MET A CA 1
ATOM 1404 C C . MET A 1 171 ? -2.731 -5.252 16.424 1.00 85.38 171 MET A C 1
ATOM 1406 O O . MET A 1 171 ? -1.806 -4.884 17.139 1.00 85.38 171 MET A O 1
ATOM 1410 N N . GLU A 1 172 ? -3.314 -6.443 16.555 1.00 79.69 172 GLU A N 1
ATOM 1411 C CA . GLU A 1 172 ? -2.964 -7.443 17.574 1.00 79.69 172 GLU A CA 1
ATOM 1412 C C . GLU A 1 172 ? -1.919 -8.456 17.072 1.00 79.69 172 GLU A C 1
ATOM 1414 O O . GLU A 1 172 ? -1.379 -9.248 17.844 1.00 79.69 172 GLU A O 1
ATOM 1419 N N . ALA A 1 173 ? -1.662 -8.487 15.762 1.00 70.94 173 ALA A N 1
ATOM 1420 C CA . ALA A 1 173 ? -0.694 -9.400 15.172 1.00 70.94 173 ALA A CA 1
ATOM 1421 C C . ALA A 1 173 ? 0.739 -8.938 15.480 1.00 70.94 173 ALA A C 1
ATOM 1423 O O . ALA A 1 173 ? 1.082 -7.771 15.313 1.00 70.94 173 ALA A O 1
ATOM 1424 N N . ILE A 1 174 ? 1.579 -9.875 15.920 1.00 72.94 174 ILE A N 1
ATOM 1425 C CA . ILE A 1 174 ? 2.953 -9.592 16.338 1.00 72.94 174 ILE A CA 1
ATOM 1426 C C . ILE A 1 174 ? 3.903 -9.830 15.161 1.00 72.94 174 ILE A C 1
ATOM 1428 O O . ILE A 1 174 ? 3.882 -10.892 14.532 1.00 72.94 174 ILE A O 1
ATOM 1432 N N . TRP A 1 175 ? 4.767 -8.853 14.896 1.00 76.56 175 TRP A N 1
ATOM 1433 C CA . TRP A 1 175 ? 5.899 -9.009 13.988 1.00 76.56 175 TRP A CA 1
ATOM 1434 C C . TRP A 1 175 ? 6.874 -10.055 14.535 1.00 76.56 175 TRP A C 1
ATOM 1436 O O . TRP A 1 175 ? 7.313 -9.987 15.681 1.00 76.56 175 TRP A O 1
ATOM 1446 N N . SER A 1 176 ? 7.207 -11.038 13.705 1.00 73.19 176 SER A N 1
ATOM 1447 C CA . SER A 1 176 ? 8.184 -12.079 14.019 1.00 73.19 176 SER A CA 1
ATOM 1448 C C . SER A 1 176 ? 9.561 -11.743 13.444 1.00 73.19 176 SER A C 1
ATOM 1450 O O . SER A 1 176 ? 9.668 -11.096 12.400 1.00 73.19 176 SER A O 1
ATOM 1452 N N . GLY A 1 177 ? 10.613 -12.207 14.121 1.00 63.88 177 GLY A N 1
ATOM 1453 C CA . GLY A 1 177 ? 12.008 -11.901 13.795 1.00 63.88 177 GLY A CA 1
ATOM 1454 C C . GLY A 1 177 ? 12.612 -10.844 14.724 1.00 63.88 177 GLY A C 1
ATOM 1455 O O . GLY A 1 177 ? 11.900 -10.040 15.321 1.00 63.88 177 GLY A O 1
ATOM 1456 N N . LYS A 1 178 ? 13.939 -10.876 14.869 1.00 60.00 178 LYS A N 1
ATOM 1457 C CA . LYS A 1 178 ? 14.735 -9.820 15.503 1.00 60.00 178 LYS A CA 1
ATOM 1458 C C . LYS A 1 178 ? 15.773 -9.352 14.485 1.00 60.00 178 LYS A C 1
ATOM 1460 O O . LYS A 1 178 ? 16.309 -10.216 13.788 1.00 60.00 178 LYS A O 1
ATOM 1465 N N . PRO A 1 179 ? 16.076 -8.047 14.413 1.00 58.41 179 PRO A N 1
ATOM 1466 C CA . PRO A 1 179 ? 17.246 -7.588 13.684 1.00 58.41 179 PRO A CA 1
ATOM 1467 C C . PRO A 1 179 ? 18.490 -8.337 14.171 1.00 58.41 179 PRO A C 1
ATOM 1469 O O . PRO A 1 179 ? 18.697 -8.470 15.378 1.00 58.41 179 PRO A O 1
ATOM 1472 N N . THR A 1 180 ? 19.292 -8.837 13.243 1.00 58.47 180 THR A N 1
ATOM 1473 C CA . THR A 1 180 ? 20.644 -9.344 13.491 1.00 58.47 180 THR A CA 1
ATOM 1474 C C . THR A 1 180 ? 21.650 -8.445 12.777 1.00 58.47 180 THR A C 1
ATOM 1476 O O . THR A 1 180 ? 21.264 -7.630 11.938 1.00 58.47 180 THR A O 1
ATOM 1479 N N . GLU A 1 181 ? 22.946 -8.616 13.052 1.00 53.19 181 GLU A N 1
ATOM 1480 C CA . GLU A 1 181 ? 24.032 -7.884 12.369 1.00 53.19 181 GLU A CA 1
ATOM 1481 C C . GLU A 1 181 ? 24.002 -8.031 10.835 1.00 53.19 181 GLU A C 1
ATOM 1483 O O . GLU A 1 181 ? 24.572 -7.215 10.116 1.00 53.19 181 GLU A O 1
ATOM 1488 N N . HIS A 1 182 ? 23.306 -9.050 10.319 1.00 50.56 182 HIS A N 1
ATOM 1489 C CA . HIS A 1 182 ? 23.241 -9.372 8.892 1.00 50.56 182 HIS A CA 1
ATOM 1490 C C . HIS A 1 182 ? 21.818 -9.328 8.309 1.00 50.56 182 HIS A C 1
ATOM 1492 O O . HIS A 1 182 ? 21.632 -9.622 7.129 1.00 50.56 182 HIS A O 1
ATOM 1498 N N . SER A 1 183 ? 20.793 -8.995 9.104 1.00 51.16 183 SER A N 1
ATOM 1499 C CA . SER A 1 183 ? 19.407 -8.917 8.628 1.00 51.16 183 SER A CA 1
ATOM 1500 C C . SER A 1 183 ? 18.569 -7.971 9.478 1.00 51.16 183 SER A C 1
ATOM 1502 O O . SER A 1 183 ? 18.342 -8.218 10.658 1.00 51.16 183 SER A O 1
ATOM 1504 N N . SER A 1 184 ? 18.031 -6.917 8.866 1.00 59.97 184 SER A N 1
ATOM 1505 C CA . SER A 1 184 ? 17.114 -5.968 9.509 1.00 59.97 184 SER A CA 1
ATOM 1506 C C . SER A 1 184 ? 15.635 -6.257 9.212 1.00 59.97 184 SER A C 1
ATOM 1508 O O . SER A 1 184 ? 14.786 -5.388 9.434 1.00 59.97 184 SER A O 1
ATOM 1510 N N . PHE A 1 185 ? 15.303 -7.452 8.707 1.00 66.56 185 PHE A N 1
ATOM 1511 C CA . PHE A 1 185 ? 13.952 -7.787 8.252 1.00 66.56 185 PHE A CA 1
ATOM 1512 C C . PHE A 1 185 ? 13.110 -8.458 9.339 1.00 66.56 185 PHE A C 1
ATOM 1514 O O . PHE A 1 185 ? 13.478 -9.490 9.899 1.00 66.56 185 PHE A O 1
ATOM 1521 N N . THR A 1 186 ? 11.918 -7.913 9.565 1.00 73.50 186 THR A N 1
ATOM 1522 C CA . THR A 1 186 ? 10.851 -8.560 10.332 1.00 73.50 186 THR A CA 1
ATOM 1523 C C . THR A 1 186 ? 9.749 -9.039 9.399 1.00 73.50 186 THR A C 1
ATOM 1525 O O . THR A 1 186 ? 9.564 -8.531 8.290 1.00 73.50 186 THR A O 1
ATOM 1528 N N . THR A 1 187 ? 9.026 -10.065 9.839 1.00 82.50 187 THR A N 1
ATOM 1529 C CA . THR A 1 187 ? 7.949 -10.693 9.075 1.00 82.50 187 THR A CA 1
ATOM 1530 C C . THR A 1 187 ? 6.658 -10.682 9.877 1.00 82.50 187 THR A C 1
ATOM 1532 O O . THR A 1 187 ? 6.592 -11.242 10.973 1.00 82.50 187 THR A O 1
ATOM 1535 N N . LEU A 1 188 ? 5.603 -10.111 9.311 1.00 86.69 188 LEU A N 1
ATOM 1536 C CA . LEU A 1 188 ? 4.248 -10.204 9.830 1.00 86.69 188 LEU A CA 1
ATOM 1537 C C . LEU A 1 188 ? 3.512 -11.332 9.113 1.00 86.69 188 LEU A C 1
ATOM 1539 O O . LEU A 1 188 ? 3.298 -11.282 7.900 1.00 86.69 188 LEU A O 1
ATOM 1543 N N . LYS A 1 189 ? 3.083 -12.332 9.884 1.00 87.75 189 LYS A N 1
ATOM 1544 C CA . LYS A 1 189 ? 2.100 -13.333 9.455 1.00 87.75 189 LYS A CA 1
ATOM 1545 C C . LYS A 1 189 ? 0.810 -13.103 10.223 1.00 87.75 189 LYS A C 1
ATOM 1547 O O . LYS A 1 189 ? 0.846 -12.816 11.415 1.00 87.75 189 LYS A O 1
ATOM 1552 N N . ILE A 1 190 ? -0.328 -13.252 9.553 1.00 88.12 190 ILE A N 1
ATOM 1553 C CA . ILE A 1 190 ? -1.643 -13.029 10.161 1.00 88.12 190 ILE A CA 1
ATOM 1554 C C . ILE A 1 190 ? -2.162 -14.363 10.719 1.00 88.12 190 ILE A C 1
ATOM 1556 O O . ILE A 1 190 ? -2.410 -15.274 9.925 1.00 88.12 190 ILE A O 1
ATOM 1560 N N . PRO A 1 191 ? -2.340 -14.527 12.044 1.00 89.12 191 PRO A N 1
ATOM 1561 C CA . PRO A 1 191 ? -2.965 -15.724 12.602 1.00 89.12 191 PRO A CA 1
ATOM 1562 C C . PRO A 1 191 ? -4.432 -15.846 12.182 1.00 89.12 191 PRO A C 1
ATOM 1564 O O . PRO A 1 191 ? -5.152 -14.844 12.117 1.00 89.12 191 PRO A O 1
ATOM 1567 N N . ILE A 1 192 ? -4.905 -17.079 11.978 1.00 90.88 192 ILE A N 1
ATOM 1568 C CA . ILE A 1 192 ? -6.300 -17.327 11.577 1.00 90.88 192 ILE A CA 1
ATOM 1569 C C . ILE A 1 192 ? -7.311 -16.793 12.602 1.00 90.88 192 ILE A C 1
ATOM 1571 O O . ILE A 1 192 ? -8.347 -16.252 12.220 1.00 90.88 192 ILE A O 1
ATOM 1575 N N . ASP A 1 193 ? -6.999 -16.882 13.896 1.00 90.50 193 ASP A N 1
ATOM 1576 C CA . ASP A 1 193 ? -7.922 -16.484 14.963 1.00 90.50 193 ASP A CA 1
ATOM 1577 C C . ASP A 1 193 ? -8.080 -14.967 15.038 1.00 90.50 193 ASP A C 1
ATOM 1579 O O . ASP A 1 193 ? -9.180 -14.463 15.261 1.00 90.50 193 ASP A O 1
ATOM 1583 N N . ILE A 1 194 ? -7.002 -14.230 14.757 1.00 89.06 194 ILE A N 1
ATOM 1584 C CA . ILE A 1 194 ? -7.041 -12.772 14.647 1.00 89.06 194 ILE A CA 1
ATOM 1585 C C . ILE A 1 194 ? -7.852 -12.365 13.408 1.00 89.06 194 ILE A C 1
ATOM 1587 O O . ILE A 1 194 ? -8.751 -11.526 13.501 1.00 89.06 194 ILE A O 1
ATOM 1591 N N . ALA A 1 195 ? -7.607 -12.999 12.256 1.00 87.94 195 ALA A N 1
ATOM 1592 C CA . ALA A 1 195 ? -8.331 -12.691 11.021 1.00 87.94 195 ALA A CA 1
ATOM 1593 C C . ALA A 1 195 ? -9.843 -12.959 11.128 1.00 87.94 195 ALA A C 1
ATOM 1595 O O . ALA A 1 195 ? -10.644 -12.211 10.569 1.00 87.94 195 ALA A O 1
ATOM 1596 N N . LYS A 1 196 ? -10.250 -14.000 11.867 1.00 88.88 196 LYS A N 1
ATOM 1597 C CA . LYS A 1 196 ? -11.667 -14.303 12.131 1.00 88.88 196 LYS A CA 1
ATOM 1598 C C . LYS A 1 196 ? -12.351 -13.225 12.978 1.00 88.88 196 LYS A C 1
ATOM 1600 O O . LYS A 1 196 ? -13.518 -12.922 12.724 1.00 88.88 196 LYS A O 1
ATOM 1605 N N . LYS A 1 197 ? -11.637 -12.636 13.947 1.00 89.81 197 LYS A N 1
ATOM 1606 C CA . LYS A 1 197 ? -12.139 -11.554 14.816 1.00 89.81 197 LYS A CA 1
ATOM 1607 C C . LYS A 1 197 ? -12.209 -10.205 14.096 1.00 89.81 197 LYS A C 1
ATOM 1609 O O . LYS A 1 197 ? -13.106 -9.410 14.357 1.00 89.81 197 LYS A O 1
ATOM 1614 N N . ARG A 1 198 ? -11.285 -9.941 13.170 1.00 85.62 198 ARG A N 1
ATOM 1615 C CA . ARG A 1 198 ? -11.085 -8.626 12.539 1.00 85.62 198 ARG A CA 1
ATOM 1616 C C . ARG A 1 198 ? -11.485 -8.613 11.058 1.00 85.62 198 ARG A C 1
ATOM 1618 O O . ARG A 1 198 ? -10.693 -8.252 10.197 1.00 85.62 198 ARG A O 1
ATOM 1625 N N . LYS A 1 199 ? -12.736 -8.960 10.729 1.00 78.44 199 LYS A N 1
ATOM 1626 C CA . LYS A 1 199 ? -13.199 -9.056 9.322 1.00 78.44 199 LYS A CA 1
ATOM 1627 C C . LYS A 1 199 ? -13.105 -7.742 8.521 1.00 78.44 199 LYS A C 1
ATOM 1629 O O . LYS A 1 199 ? -12.952 -7.791 7.307 1.00 78.44 199 LYS A O 1
ATOM 1634 N N . GLY A 1 200 ? -13.167 -6.582 9.182 1.00 82.81 200 GLY A N 1
ATOM 1635 C CA . GLY A 1 200 ? -13.178 -5.257 8.539 1.00 82.81 200 GLY A CA 1
ATOM 1636 C C . GLY A 1 200 ? -11.814 -4.692 8.119 1.00 82.81 200 GLY A C 1
ATOM 1637 O O . GLY A 1 200 ? -11.762 -3.571 7.623 1.00 82.81 200 GLY A O 1
ATOM 1638 N N . ILE A 1 201 ? -10.713 -5.423 8.329 1.00 89.06 201 ILE A N 1
ATOM 1639 C CA . ILE A 1 201 ? -9.359 -4.926 8.016 1.00 89.06 201 ILE A CA 1
ATOM 1640 C C . ILE A 1 201 ? -8.992 -5.078 6.539 1.00 89.06 201 ILE A C 1
ATOM 1642 O O . ILE A 1 201 ? -8.123 -4.364 6.053 1.00 89.06 201 ILE A O 1
ATOM 1646 N N . THR A 1 202 ? -9.617 -6.021 5.825 1.00 94.19 202 THR A N 1
ATOM 1647 C CA . THR A 1 202 ? -9.306 -6.288 4.414 1.00 94.19 202 THR A CA 1
ATOM 1648 C C . THR A 1 202 ? -10.068 -5.304 3.538 1.00 94.19 202 THR A C 1
ATOM 1650 O O . THR A 1 202 ? -11.291 -5.373 3.458 1.00 94.19 202 THR A O 1
ATOM 1653 N N . VAL A 1 203 ? -9.344 -4.406 2.872 1.00 96.25 203 VAL A N 1
ATOM 1654 C CA . VAL A 1 203 ? -9.911 -3.407 1.953 1.00 96.25 203 VAL A CA 1
ATOM 1655 C C . VAL A 1 203 ? -9.966 -3.963 0.531 1.00 96.25 203 VAL A C 1
ATOM 1657 O O . VAL A 1 203 ? -10.976 -3.847 -0.160 1.00 96.25 203 VAL A O 1
ATOM 1660 N N . ILE A 1 204 ? -8.883 -4.610 0.090 1.00 95.88 204 ILE A N 1
ATOM 1661 C CA . ILE A 1 204 ? -8.764 -5.243 -1.231 1.00 95.88 204 ILE A CA 1
ATOM 1662 C C . ILE A 1 204 ? -8.119 -6.616 -1.069 1.00 95.88 204 ILE A C 1
ATOM 1664 O O . ILE A 1 204 ? -7.215 -6.793 -0.257 1.00 95.88 204 ILE A O 1
ATOM 1668 N N . GLY A 1 205 ? -8.536 -7.571 -1.900 1.00 94.69 205 GLY A N 1
ATOM 1669 C CA . GLY A 1 205 ? -8.060 -8.949 -1.826 1.00 94.69 205 GLY A CA 1
ATOM 1670 C C . GLY A 1 205 ? -8.857 -9.750 -0.804 1.00 94.69 205 GLY A C 1
ATOM 1671 O O . GLY A 1 205 ? -9.996 -9.402 -0.487 1.00 94.69 205 GLY A O 1
ATOM 1672 N N . LYS A 1 206 ? -8.291 -10.866 -0.343 1.00 94.00 206 LYS A N 1
ATOM 1673 C CA . LYS A 1 206 ? -8.897 -11.750 0.663 1.00 94.00 206 LYS A CA 1
ATOM 1674 C C . LYS A 1 206 ? -7.815 -12.393 1.529 1.00 94.00 206 LYS A C 1
ATOM 1676 O O . LYS A 1 206 ? -6.664 -12.506 1.112 1.00 94.00 206 LYS A O 1
ATOM 1681 N N . LEU A 1 207 ? -8.211 -12.868 2.706 1.00 92.50 207 LEU A N 1
ATOM 1682 C CA . LEU A 1 207 ? -7.417 -13.796 3.509 1.00 92.50 207 LEU A CA 1
ATOM 1683 C C . LEU A 1 207 ? -8.007 -15.194 3.368 1.00 92.50 207 LEU A C 1
ATOM 1685 O O . LEU A 1 207 ? -9.197 -15.393 3.602 1.00 92.50 207 LEU A O 1
ATOM 1689 N N . GLU A 1 208 ? -7.171 -16.155 2.997 1.00 92.81 208 GLU A N 1
ATOM 1690 C CA . GLU A 1 208 ? -7.535 -17.567 2.978 1.00 92.81 208 GLU A CA 1
ATOM 1691 C C . GLU A 1 208 ? -6.999 -18.240 4.245 1.00 92.81 208 GLU A C 1
ATOM 1693 O O . GLU A 1 208 ? -5.802 -18.180 4.539 1.00 92.81 208 GLU A O 1
ATOM 1698 N N . TYR A 1 209 ? -7.878 -18.884 5.010 1.00 92.19 209 TYR A N 1
ATOM 1699 C CA . TYR A 1 209 ? -7.492 -19.558 6.246 1.00 92.19 209 TYR A CA 1
ATOM 1700 C C . TYR A 1 209 ? -6.797 -20.886 5.931 1.00 92.19 209 TYR A C 1
ATOM 1702 O O . TYR A 1 209 ? -7.380 -21.768 5.303 1.00 92.19 209 TYR A O 1
ATOM 1710 N N . LYS A 1 210 ? -5.540 -21.027 6.368 1.00 89.00 210 LYS A N 1
ATOM 1711 C CA . LYS A 1 210 ? -4.811 -22.304 6.357 1.00 89.00 210 LYS A CA 1
ATOM 1712 C C . LYS A 1 210 ? -4.790 -22.889 7.774 1.00 89.00 210 LYS A C 1
ATOM 1714 O O . LYS A 1 210 ? -5.745 -22.717 8.523 1.00 89.00 210 LYS A O 1
ATOM 1719 N N . LYS A 1 211 ? -3.715 -23.593 8.150 1.00 85.94 211 LYS A N 1
ATOM 1720 C CA . LYS A 1 211 ? -3.608 -24.270 9.453 1.00 85.94 211 LYS A CA 1
ATOM 1721 C C . LYS A 1 211 ? -3.369 -23.298 10.616 1.00 85.94 211 LYS A C 1
ATOM 1723 O O . LYS A 1 211 ? -4.150 -23.270 11.553 1.00 85.94 211 LYS A O 1
ATOM 1728 N N . LYS A 1 212 ? -2.288 -22.511 10.559 1.00 87.62 212 LYS A N 1
ATOM 1729 C CA . LYS A 1 212 ? -1.893 -21.556 11.622 1.00 87.62 212 LYS A CA 1
ATOM 1730 C C . LYS A 1 212 ? -1.974 -20.098 11.166 1.00 87.62 212 LYS A C 1
ATOM 1732 O O . LYS A 1 212 ? -2.354 -19.217 11.932 1.00 87.62 212 LYS A O 1
ATOM 1737 N N . TRP A 1 213 ? -1.635 -19.861 9.904 1.00 90.12 213 TRP A N 1
ATOM 1738 C CA . TRP A 1 213 ? -1.510 -18.536 9.307 1.00 90.12 213 TRP A CA 1
ATOM 1739 C C . TRP A 1 213 ? -2.495 -18.378 8.152 1.00 90.12 213 TRP A C 1
ATOM 1741 O O . TRP A 1 213 ? -2.870 -19.360 7.507 1.00 90.12 213 TRP A O 1
ATOM 1751 N N . CYS A 1 214 ? -2.902 -17.147 7.879 1.00 90.19 214 CYS A N 1
ATOM 1752 C CA . CYS A 1 214 ? -3.639 -16.804 6.674 1.00 90.19 214 CYS A CA 1
ATOM 1753 C C . CYS A 1 214 ? -2.689 -16.702 5.479 1.00 90.19 214 CYS A C 1
ATOM 1755 O O . CYS A 1 214 ? -1.584 -16.177 5.603 1.00 90.19 214 CYS A O 1
ATOM 1757 N N . ARG A 1 215 ? -3.154 -17.134 4.307 1.00 91.62 215 ARG A N 1
ATOM 1758 C CA . ARG A 1 215 ? -2.544 -16.784 3.022 1.00 91.62 215 ARG A CA 1
ATOM 1759 C C . ARG A 1 215 ? -3.179 -15.497 2.499 1.00 91.62 215 ARG A C 1
ATOM 1761 O O . ARG A 1 215 ? -4.397 -15.328 2.601 1.00 91.62 215 ARG A O 1
ATOM 1768 N N . ILE A 1 216 ? -2.369 -14.611 1.925 1.00 93.25 216 ILE A N 1
ATOM 1769 C CA . ILE A 1 216 ? -2.845 -13.370 1.314 1.00 93.25 216 ILE A CA 1
ATOM 1770 C C . ILE A 1 216 ? -3.237 -13.673 -0.132 1.00 93.25 216 ILE A C 1
ATOM 1772 O O . ILE A 1 216 ? -2.436 -14.179 -0.914 1.00 93.25 216 ILE A O 1
ATOM 1776 N N . ILE A 1 217 ? -4.479 -13.366 -0.498 1.00 94.50 217 ILE A N 1
ATOM 1777 C CA . ILE A 1 217 ? -4.979 -13.518 -1.864 1.00 94.50 217 ILE A CA 1
ATOM 1778 C C . ILE A 1 217 ? -5.129 -12.129 -2.475 1.00 94.50 217 ILE A C 1
ATOM 1780 O O . ILE A 1 217 ? -6.036 -11.370 -2.117 1.00 94.50 217 ILE A O 1
ATOM 1784 N N . ARG A 1 218 ? -4.234 -11.794 -3.407 1.00 95.56 218 ARG A N 1
ATOM 1785 C CA . ARG A 1 218 ? -4.283 -10.539 -4.162 1.00 95.56 218 ARG A CA 1
ATOM 1786 C C . ARG A 1 218 ? -5.457 -10.557 -5.139 1.00 95.56 218 ARG A C 1
ATOM 1788 O O . ARG A 1 218 ? -5.766 -11.573 -5.760 1.00 95.56 218 ARG A O 1
ATOM 1795 N N . LYS A 1 219 ? -6.128 -9.418 -5.286 1.00 95.25 219 LYS A N 1
ATOM 1796 C CA . LYS A 1 219 ? -7.137 -9.201 -6.322 1.00 95.25 219 LYS A CA 1
ATOM 1797 C C . LYS A 1 219 ? -6.428 -8.818 -7.619 1.00 95.25 219 LYS A C 1
ATOM 1799 O O . LYS A 1 219 ? -5.660 -7.857 -7.632 1.00 95.25 219 LYS A O 1
ATOM 1804 N N . LYS A 1 220 ? -6.723 -9.529 -8.711 1.00 93.25 220 LYS A N 1
ATOM 1805 C CA . LYS A 1 220 ? -6.286 -9.137 -10.057 1.00 93.25 220 LYS A CA 1
ATOM 1806 C C . LYS A 1 220 ? -6.856 -7.772 -10.421 1.00 93.25 220 LYS A C 1
ATOM 1808 O O . LYS A 1 220 ? -8.031 -7.488 -10.174 1.00 93.25 220 LYS A O 1
ATOM 1813 N N . ARG A 1 221 ? -6.024 -6.925 -11.017 1.00 84.06 221 ARG A N 1
ATOM 1814 C CA . ARG A 1 221 ? -6.452 -5.625 -11.519 1.00 84.06 221 ARG A CA 1
ATOM 1815 C C . ARG A 1 221 ? -7.216 -5.821 -12.827 1.00 84.06 221 ARG A C 1
ATOM 1817 O O . ARG A 1 221 ? -6.638 -6.212 -13.836 1.00 84.06 221 ARG A O 1
ATOM 1824 N N . ASN A 1 222 ? -8.510 -5.513 -12.816 1.00 69.75 222 ASN A N 1
ATOM 1825 C CA . ASN A 1 222 ? -9.307 -5.458 -14.038 1.00 69.75 222 ASN A CA 1
ATOM 1826 C C . ASN A 1 222 ? -9.028 -4.127 -14.738 1.00 69.75 222 ASN A C 1
ATOM 1828 O O . ASN A 1 222 ? -9.488 -3.075 -14.300 1.00 69.75 222 ASN A O 1
ATOM 1832 N N . ILE A 1 223 ? -8.241 -4.167 -15.809 1.00 62.22 223 ILE A N 1
ATOM 1833 C CA . ILE A 1 223 ? -7.921 -2.992 -16.624 1.00 62.22 223 ILE A CA 1
ATOM 1834 C C . ILE A 1 223 ? -8.987 -2.884 -17.722 1.00 62.22 223 ILE A C 1
ATOM 1836 O O . ILE A 1 223 ? -8.697 -3.081 -18.896 1.00 62.22 223 ILE A O 1
ATOM 1840 N N . THR A 1 224 ? -10.243 -2.653 -17.339 1.00 46.53 224 THR A N 1
ATOM 1841 C CA . THR A 1 224 ? -11.351 -2.463 -18.298 1.00 46.53 224 THR A CA 1
ATOM 1842 C C . THR A 1 224 ? -11.882 -1.035 -18.345 1.00 46.53 224 THR A C 1
ATOM 1844 O O . THR A 1 224 ? -12.862 -0.774 -19.027 1.00 46.53 224 THR A O 1
ATOM 1847 N N . GLN A 1 225 ? -11.228 -0.082 -17.682 1.00 39.22 225 GLN A N 1
ATOM 1848 C CA . GLN A 1 225 ? -11.572 1.334 -17.807 1.00 39.22 225 GLN A CA 1
ATOM 1849 C C . GLN A 1 225 ? -10.315 2.154 -18.075 1.00 39.22 225 GLN A C 1
ATOM 1851 O O . GLN A 1 225 ? -9.629 2.622 -17.168 1.00 39.22 225 GLN A O 1
ATOM 1856 N N . SER A 1 226 ? -10.012 2.320 -19.360 1.00 35.84 226 SER A N 1
ATOM 1857 C CA . SER A 1 226 ? -9.358 3.529 -19.839 1.00 35.84 226 SER A CA 1
ATOM 1858 C C . SER A 1 226 ? -10.335 4.684 -19.630 1.00 35.84 226 SER A C 1
ATOM 1860 O O . SER A 1 226 ? -11.249 4.873 -20.426 1.00 35.84 226 SER A O 1
ATOM 1862 N N . LEU A 1 227 ? -10.175 5.437 -18.547 1.00 40.56 227 LEU A N 1
ATOM 1863 C CA . LEU A 1 227 ? -10.652 6.813 -18.543 1.00 40.56 227 LEU A CA 1
ATOM 1864 C C . LEU A 1 227 ? -9.523 7.642 -19.145 1.00 40.56 227 LEU A C 1
ATOM 1866 O O . LEU A 1 227 ? -8.470 7.822 -18.530 1.00 40.56 227 LEU A O 1
ATOM 1870 N N . SER A 1 228 ? -9.727 8.044 -20.398 1.00 33.97 228 SER A N 1
ATOM 1871 C CA . SER A 1 228 ? -9.139 9.260 -20.943 1.00 33.97 228 SER A CA 1
ATOM 1872 C C . SER A 1 228 ? -9.403 10.385 -19.942 1.00 33.97 228 SER A C 1
ATOM 1874 O O . SER A 1 228 ? -10.562 10.650 -19.617 1.00 33.97 228 SER A O 1
ATOM 1876 N N . LEU A 1 229 ? -8.327 10.955 -19.398 1.00 34.75 229 LEU A N 1
ATOM 1877 C CA . LEU A 1 229 ? -8.370 12.307 -18.847 1.00 34.75 229 LEU A CA 1
ATOM 1878 C C . LEU A 1 229 ? -8.447 13.284 -20.016 1.00 34.75 229 LEU A C 1
ATOM 1880 O O . LEU A 1 229 ? -7.734 13.015 -21.011 1.00 34.75 229 LEU A O 1
#

Foldseek 3Di:
DDQDLVNVLVVLLLALCLVLPQLVQQLFLCVCVLPVVLQVVLHFLQRDDPDPPPPNPPVVSQVSVQVSSVLSSLVRSQVSSQVSCVVVVWGWDADPQDSQWIWTAHPVRDTAIEGEFEHQDFFKTKDQQRDPDDHQWYWYKHWDADRGRRHHNGGRPRRTFWIWIFTDHRHPWDWDDDDDPVDRMTITFAFPVNCVVCVSGTSAFDWPDDDGTTTTGTHTRDPPDPDDD

Radius of gyration: 17.97 Å; chains: 1; bounding box: 52×44×41 Å

Secondary structure (DSSP, 8-state):
-PPPHHHHHHHHHT-HHIIIIIIHHHHHHHHHHHSHHHHHTT--TTT--S-TTS-S-HHHHHHHHHHHHHHHHHHHHHHHHHHHHGGGT-EEEEETTEEEEEEEE-TTS-EEEEEEEEE--SS-EEEES--SS--S-EEEEEEEE-TTPPP-SS--TTSEEEEEEEEESS--PPEE---BTTB-EEEE--BHHHHHH-GGGEEESEEEE-SSBEEEEPEE---------

Sequence (229 aa):
MKTTLKQKVLVEMRKPEVYTREVINYVERRLPYVFGVACEKNWSINEWQPDLTFGDQKGQKTVLITVRMFDLWESAVIDILNQHLKKLNVIVEPSHDAIGDLNIIFPDKTKMKWEIKTSQADDSFTGATHSASKCNNYILINYAINRNLKLNFKENKKFITELAVFVWDDMEAIWSGKPTEHSSFTTLKIPIDIAKKRKGITVIGKLEYKKKWCRIIRKKRNITQSLSL